Protein AF-R5J5G2-F1 (afdb_monomer)

Sequence (337 aa):
MSNLDKTITFDTVRFVTYSEYISDVNDEFFDNDIDLASGEARKVEFHSRKHTDIIPFQLYIRVNYKSKRMTIEFSSKILFKDYPLLISTQTFRQCLLNIENLNICKLNIDKIIENCYFNKLHITKDVDLKLTSEILDRLNQYNGEYRRYKWHRYTDGILFTKDVKAVDCRESITIYNKEAEISLYRNKTFLKQTGAEQSILNYFQGKTRFEIKLENKRKIMKELEISNTDFHSVMNTNKNILLSLFNKIFDADTSHKSNTIQINNIVDYGLWCIIRYHKFDLRSIEQEIKDISLYSNKTKGALGKQMKKIKAMMQIFLNQEHNADFILSQIRDKIKN

pLDDT: mean 88.51, std 12.44, range [30.16, 98.81]

Mean predicted aligned error: 7.05 Å

Secondary structure (DSSP, 8-state):
--GGGG---EEEEEEEEEGGGEE---TTTSEEEE-TTT--EEEEEEEGGG-TTT--S-EEEEEETTTTEEEEEEEGGGGGGGGGG-B-TTTHHHHHHHHHTTTS-EE-HHHHHHH-EEEEEEEEEEEE----HHHHHHHHHT-TTTTTEEEEEETTEEEEEE--SSGGG--EEEEEEHHHHHTSGGGHHHHHHTT-HHHHHHHHTTEEEEEEEE-SHHHHHHHHT-S--BHHHHHT----HHHHHHHHHH-----S--------SHHHHHHHHHHHHTTT-HHHHHHHHHHTT-S-GGGHHHHHHHHHHHHHHHHHHHHHTSSHHHHHHHHHHHHH-

Radius of gyration: 24.32 Å; Cα contacts (8 Å, |Δi|>4): 543; chains: 1; bounding box: 58×48×66 Å

Nearest PDB structures (foldseek):
  2ehb-assembly1_D  TM=6.147E-01  e=5.905E+00  Arabidopsis thaliana
  2phk-assembly1_A-2  TM=2.913E-01  e=1.013E+00  Oryctolagus cuniculus
  8chu-assembly1_A  TM=2.016E-01  e=4.402E+00  Homo sapiens

Structure (mmCIF, N/CA/C/O backbone):
data_AF-R5J5G2-F1
#
_entry.id   AF-R5J5G2-F1
#
loop_
_atom_site.group_PDB
_atom_site.id
_atom_site.type_symbol
_atom_site.label_atom_id
_atom_site.label_alt_id
_atom_site.label_comp_id
_atom_site.label_asym_id
_atom_site.label_entity_id
_atom_site.label_seq_id
_atom_site.pdbx_PDB_ins_code
_atom_site.Cartn_x
_atom_site.Cartn_y
_atom_site.Cartn_z
_atom_site.occupancy
_atom_site.B_iso_or_equiv
_atom_site.auth_seq_id
_atom_site.auth_comp_id
_atom_site.auth_asym_id
_atom_site.auth_atom_id
_atom_site.pdbx_PDB_model_num
ATOM 1 N N . MET A 1 1 ? 5.814 -27.304 3.636 1.00 33.59 1 MET A N 1
ATOM 2 C CA . MET A 1 1 ? 5.649 -25.921 3.139 1.00 33.59 1 MET A CA 1
ATOM 3 C C . MET A 1 1 ? 4.229 -25.510 3.475 1.00 33.59 1 MET A C 1
ATOM 5 O O . MET A 1 1 ? 3.299 -26.086 2.928 1.00 33.59 1 MET A O 1
ATOM 9 N N . SER A 1 2 ? 4.059 -24.692 4.512 1.00 30.1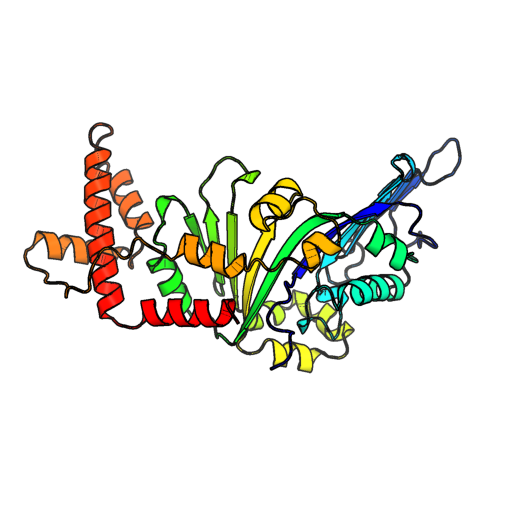6 2 SER A N 1
ATOM 10 C CA . SER A 1 2 ? 2.748 -24.324 5.055 1.00 30.16 2 SER A CA 1
ATOM 11 C C . SER A 1 2 ? 2.030 -23.344 4.122 1.00 30.16 2 SER A C 1
ATOM 13 O O . SER A 1 2 ? 2.666 -22.544 3.447 1.00 30.16 2 SER A O 1
ATOM 15 N N . ASN A 1 3 ? 0.698 -23.398 4.107 1.00 32.53 3 ASN A N 1
ATOM 16 C CA . ASN A 1 3 ? -0.235 -22.573 3.320 1.00 32.53 3 ASN A CA 1
ATOM 17 C C . ASN A 1 3 ? -0.130 -21.034 3.520 1.00 32.53 3 ASN A C 1
ATOM 19 O O . ASN A 1 3 ? -1.052 -20.319 3.135 1.00 32.53 3 ASN A O 1
ATOM 23 N N . LEU A 1 4 ? 0.942 -20.497 4.121 1.00 41.03 4 LEU A N 1
ATOM 24 C CA . LEU A 1 4 ? 1.096 -19.059 4.379 1.00 41.03 4 LEU A CA 1
ATOM 25 C C . LEU A 1 4 ? 1.403 -18.232 3.113 1.00 41.03 4 LEU A C 1
ATOM 27 O O . LEU A 1 4 ? 0.957 -17.088 3.040 1.00 41.03 4 LEU A O 1
ATOM 31 N N . ASP A 1 5 ? 2.067 -18.810 2.104 1.00 50.72 5 ASP A N 1
ATOM 32 C CA . ASP A 1 5 ? 2.596 -18.098 0.914 1.00 50.72 5 ASP A CA 1
ATOM 33 C C . ASP A 1 5 ? 1.537 -17.521 -0.050 1.00 50.72 5 ASP A C 1
ATOM 35 O O . ASP A 1 5 ? 1.870 -16.898 -1.055 1.00 50.72 5 ASP A O 1
ATOM 39 N N . LYS A 1 6 ? 0.239 -17.702 0.221 1.00 64.25 6 LYS A N 1
ATOM 40 C CA . LYS A 1 6 ? -0.844 -17.181 -0.638 1.00 64.25 6 LYS A CA 1
ATOM 41 C C . LYS A 1 6 ? -1.669 -16.062 -0.016 1.00 64.25 6 LYS A C 1
ATOM 43 O O . LYS A 1 6 ? -2.607 -15.587 -0.651 1.00 64.25 6 LYS A O 1
ATOM 48 N N . THR A 1 7 ? -1.353 -15.637 1.204 1.00 83.19 7 THR A N 1
ATOM 49 C CA . THR A 1 7 ? -2.176 -14.637 1.889 1.00 83.19 7 THR A CA 1
ATOM 50 C C . THR A 1 7 ? -1.857 -13.238 1.370 1.00 83.19 7 THR A C 1
ATOM 52 O O . THR A 1 7 ? -0.710 -12.798 1.425 1.00 83.19 7 THR A O 1
ATOM 55 N N . ILE A 1 8 ? -2.871 -12.521 0.883 1.00 92.81 8 ILE A N 1
ATOM 56 C CA . ILE A 1 8 ? -2.730 -11.100 0.564 1.00 92.81 8 ILE A CA 1
ATOM 57 C C . ILE A 1 8 ? -2.487 -10.303 1.850 1.00 92.81 8 ILE A C 1
ATOM 59 O O . ILE A 1 8 ? -3.144 -10.520 2.870 1.00 92.81 8 ILE A O 1
ATOM 63 N N . THR A 1 9 ? -1.546 -9.368 1.800 1.00 96.31 9 THR A N 1
ATOM 64 C CA . THR A 1 9 ? -1.202 -8.530 2.945 1.00 96.31 9 THR A CA 1
ATOM 65 C C . THR A 1 9 ? -1.284 -7.048 2.604 1.00 96.31 9 THR A C 1
ATOM 67 O O . THR A 1 9 ? -1.141 -6.622 1.451 1.00 96.31 9 THR A O 1
ATOM 70 N N . PHE A 1 10 ? -1.558 -6.243 3.629 1.00 98.12 10 PHE A N 1
ATOM 71 C CA . PHE A 1 10 ? -1.792 -4.813 3.498 1.00 98.12 10 PHE A CA 1
ATOM 72 C C . PHE A 1 10 ? -0.959 -4.024 4.510 1.00 98.12 10 PHE A C 1
ATOM 74 O O . PHE A 1 10 ? -0.864 -4.390 5.683 1.00 98.12 10 PHE A O 1
ATOM 81 N N . ASP A 1 11 ? -0.387 -2.902 4.076 1.00 98.19 11 ASP A N 1
ATOM 82 C CA . ASP A 1 11 ? 0.211 -1.930 4.995 1.00 98.19 11 ASP A CA 1
ATOM 83 C C . ASP A 1 11 ? -0.836 -0.979 5.568 1.00 98.19 11 ASP A C 1
ATOM 85 O O . ASP A 1 11 ? -0.702 -0.547 6.700 1.00 98.19 11 ASP A O 1
ATOM 89 N N . THR A 1 12 ? -1.892 -0.652 4.825 1.00 98.62 12 THR A N 1
ATOM 90 C CA . THR A 1 12 ? -2.943 0.267 5.285 1.00 98.62 12 THR A CA 1
ATOM 91 C C . THR A 1 12 ? -4.298 -0.157 4.747 1.00 98.62 12 THR A C 1
ATOM 93 O O . THR A 1 12 ? -4.432 -0.517 3.574 1.00 98.62 12 THR A O 1
ATOM 96 N N . VAL A 1 13 ? -5.324 -0.063 5.591 1.00 98.69 13 VAL A N 1
ATOM 97 C CA . VAL A 1 13 ? -6.714 -0.335 5.218 1.00 98.69 13 VAL A CA 1
ATOM 98 C C . VAL A 1 13 ? -7.631 0.780 5.704 1.00 98.69 13 VAL A C 1
ATOM 100 O O . VAL A 1 13 ? -7.412 1.353 6.768 1.00 98.69 13 VAL A O 1
ATOM 103 N N . ARG A 1 14 ? -8.684 1.062 4.932 1.00 98.81 14 ARG A N 1
ATOM 104 C CA . ARG A 1 14 ? -9.860 1.813 5.392 1.00 98.81 14 ARG A CA 1
ATOM 105 C C . ARG A 1 14 ? -11.099 0.998 5.091 1.00 98.81 14 ARG A C 1
ATOM 107 O O . ARG A 1 14 ? -11.294 0.553 3.952 1.00 98.81 14 ARG A O 1
ATOM 114 N N . PHE A 1 15 ? -11.951 0.867 6.090 1.00 98.75 15 PHE A N 1
ATOM 115 C CA . PHE A 1 15 ? -13.241 0.219 5.954 1.00 98.75 15 PHE A CA 1
ATOM 116 C C . PHE A 1 15 ? -14.332 1.025 6.648 1.00 98.75 15 PHE A C 1
ATOM 118 O O . PHE A 1 15 ? -14.077 1.944 7.429 1.00 98.75 15 PHE A O 1
ATOM 125 N N . VAL A 1 16 ? -15.568 0.694 6.303 1.00 98.69 16 VAL A N 1
ATOM 126 C CA . VAL A 1 16 ? -16.771 1.257 6.903 1.00 98.69 16 VAL A CA 1
ATOM 127 C C . VAL A 1 16 ? -17.576 0.119 7.509 1.00 98.69 16 VAL A C 1
ATOM 129 O O . VAL A 1 16 ? -17.635 -0.963 6.931 1.00 98.69 16 VAL A O 1
ATOM 132 N N . THR A 1 17 ? -18.191 0.382 8.652 1.00 98.62 17 THR A N 1
ATOM 133 C CA . THR A 1 17 ? -19.089 -0.516 9.384 1.00 98.62 17 THR A CA 1
ATOM 134 C C . THR A 1 17 ? -20.164 0.320 10.099 1.00 98.62 17 THR A C 1
ATOM 136 O O . THR A 1 17 ? -20.298 1.518 9.813 1.00 98.62 17 THR A O 1
ATOM 139 N N . TYR A 1 18 ? -20.949 -0.276 10.992 1.00 98.50 18 TYR A N 1
ATOM 140 C CA . TYR A 1 18 ? -22.022 0.416 11.704 1.00 98.50 18 TYR A CA 1
ATOM 141 C C . TYR A 1 18 ? -21.519 1.164 12.942 1.00 98.50 18 TYR A C 1
ATOM 143 O O . TYR A 1 18 ? -20.593 0.730 13.623 1.00 98.50 18 TYR A O 1
ATOM 151 N N . SER A 1 19 ? -22.130 2.317 13.229 1.00 97.44 19 SER A N 1
ATOM 152 C CA . SER A 1 19 ? -21.768 3.152 14.388 1.00 97.44 19 SER A CA 1
ATOM 153 C C . SER A 1 19 ? -22.121 2.530 15.735 1.00 97.44 19 SER A C 1
ATOM 155 O O . SER A 1 19 ? -21.575 2.945 16.740 1.00 97.44 19 SER A O 1
ATOM 157 N N . GLU A 1 20 ? -23.038 1.565 15.773 1.00 97.31 20 GLU A N 1
ATOM 158 C CA . GLU A 1 20 ? -23.422 0.866 17.007 1.00 97.31 20 GLU A CA 1
ATOM 159 C C . GLU A 1 20 ? -22.355 -0.133 17.491 1.00 97.31 20 GLU A C 1
ATOM 161 O O . GLU A 1 20 ? -22.464 -0.673 18.585 1.00 97.31 20 GLU A O 1
ATOM 166 N N . TYR A 1 21 ? -21.313 -0.389 16.690 1.00 98.38 21 TYR A N 1
ATOM 167 C CA . TYR A 1 21 ? -20.221 -1.307 17.040 1.00 98.38 21 TYR A CA 1
ATOM 168 C C . TYR A 1 21 ? -19.051 -0.627 17.745 1.00 98.38 21 TYR A C 1
ATOM 170 O O . TYR A 1 21 ? -17.981 -1.223 17.850 1.00 98.38 21 TYR A O 1
ATOM 178 N N . ILE A 1 22 ? -19.238 0.608 18.201 1.00 97.50 22 ILE A N 1
ATOM 179 C CA . ILE A 1 22 ? -18.295 1.325 19.050 1.00 97.50 22 ILE A CA 1
ATOM 180 C C . ILE A 1 22 ? -19.012 1.792 20.317 1.00 97.50 22 ILE A C 1
ATOM 182 O O . ILE A 1 22 ? -20.162 2.228 20.261 1.00 97.50 22 ILE A O 1
ATOM 186 N N . SER A 1 23 ? -18.328 1.701 21.450 1.00 96.12 23 SER A N 1
ATOM 187 C CA . SER A 1 23 ? -18.781 2.217 22.743 1.00 96.12 23 SER A CA 1
ATOM 188 C C . SER A 1 23 ? -17.608 2.818 23.514 1.00 96.12 23 SER A C 1
ATOM 190 O O . SER A 1 23 ? -16.463 2.761 23.054 1.00 96.12 23 SER A O 1
ATOM 192 N N . ASP A 1 24 ? -17.902 3.415 24.672 1.00 94.50 24 ASP A N 1
ATOM 193 C CA . ASP A 1 24 ? -16.906 3.923 25.626 1.00 94.50 24 ASP A CA 1
ATOM 194 C C . ASP A 1 24 ? -15.852 4.826 24.970 1.00 94.50 24 ASP A C 1
ATOM 196 O O . ASP A 1 24 ? -14.648 4.692 25.196 1.00 94.50 24 ASP A O 1
ATOM 200 N N . VAL A 1 25 ? -16.315 5.712 24.084 1.00 93.19 25 VAL A N 1
ATOM 201 C CA . VAL A 1 25 ? -15.466 6.686 23.397 1.00 93.19 25 VAL A CA 1
ATOM 202 C C . VAL A 1 25 ? -14.901 7.651 24.432 1.00 93.19 25 VAL A C 1
ATOM 204 O O . VAL A 1 25 ? -15.650 8.252 25.196 1.00 93.19 25 VAL A O 1
ATOM 207 N N . ASN A 1 26 ? -13.579 7.797 24.451 1.00 91.38 26 ASN A N 1
ATOM 208 C CA . ASN A 1 26 ? -12.918 8.726 25.352 1.00 91.38 26 ASN A CA 1
ATOM 209 C C . ASN A 1 26 ? -12.930 10.149 24.763 1.00 91.38 26 ASN A C 1
ATOM 211 O O . ASN A 1 26 ? -12.198 10.449 23.813 1.00 91.38 26 ASN A O 1
ATOM 215 N N . ASP A 1 27 ? -13.741 11.020 25.361 1.00 87.38 27 ASP A N 1
ATOM 216 C CA . ASP A 1 27 ? -13.931 12.417 24.952 1.00 87.38 27 ASP A CA 1
ATOM 217 C C . ASP A 1 27 ? -12.663 13.282 25.062 1.00 87.38 27 ASP A C 1
ATOM 219 O O . ASP A 1 27 ? -12.590 14.333 24.430 1.00 87.38 27 ASP A O 1
ATOM 223 N N . GLU A 1 28 ? -11.635 12.853 25.804 1.00 89.19 28 GLU A N 1
ATOM 224 C CA . GLU A 1 28 ? -10.342 13.554 25.840 1.00 89.19 28 GLU A CA 1
ATOM 225 C C . GLU A 1 28 ? -9.589 13.446 24.505 1.00 89.19 28 GLU A C 1
ATOM 227 O O . GLU A 1 28 ? -8.801 14.325 24.147 1.00 89.19 28 GLU A O 1
ATOM 232 N N . PHE A 1 29 ? -9.828 12.369 23.750 1.00 90.56 29 PHE A N 1
ATOM 233 C CA . PHE A 1 29 ? -9.119 12.088 22.501 1.00 90.56 29 PHE A CA 1
ATOM 234 C C . PHE A 1 29 ? -9.943 12.376 21.246 1.00 90.56 29 PHE A C 1
ATOM 236 O O . PHE A 1 29 ? -9.357 12.635 20.186 1.00 90.56 29 PHE A O 1
ATOM 243 N N . PHE A 1 30 ? -11.271 12.294 21.340 1.00 93.00 30 PHE A N 1
ATOM 244 C CA . PHE A 1 30 ? -12.185 12.464 20.215 1.00 93.00 30 PHE A CA 1
ATOM 245 C C . PHE A 1 30 ? -12.702 13.902 20.113 1.00 93.00 30 PHE A C 1
ATOM 247 O O . PHE A 1 30 ? -13.122 14.509 21.090 1.00 93.00 30 PHE A O 1
ATOM 254 N N . ASP A 1 31 ? -12.735 14.434 18.892 1.00 90.88 31 ASP A N 1
ATOM 255 C CA . ASP A 1 31 ? -13.478 15.655 18.604 1.00 90.88 31 ASP A CA 1
ATOM 256 C C . ASP A 1 31 ? -14.969 15.321 18.468 1.00 90.88 31 ASP A C 1
ATOM 258 O O . ASP A 1 31 ? -15.351 14.471 17.653 1.00 90.88 31 ASP A O 1
ATOM 262 N N . ASN A 1 32 ? -15.811 16.046 19.201 1.00 87.31 32 ASN A N 1
ATOM 263 C CA . ASN A 1 32 ? -17.251 15.815 19.254 1.00 87.31 32 ASN A CA 1
ATOM 264 C C . ASN A 1 32 ? -18.030 16.949 18.568 1.00 87.31 32 ASN A C 1
ATOM 266 O O . ASN A 1 32 ? -17.784 18.130 18.804 1.00 87.31 32 ASN A O 1
ATOM 270 N N . ASP A 1 33 ? -19.006 16.587 17.736 1.00 85.94 33 ASP A N 1
ATOM 271 C CA . ASP A 1 33 ? -20.038 17.489 17.211 1.00 85.94 33 ASP A CA 1
ATOM 272 C C . ASP A 1 33 ? -21.358 17.146 17.905 1.00 85.94 33 ASP A C 1
ATOM 274 O O . ASP A 1 33 ? -21.907 16.063 17.685 1.00 85.94 33 ASP A O 1
ATOM 278 N N . ILE A 1 34 ? -21.833 18.037 18.776 1.00 83.38 34 ILE A N 1
ATOM 279 C CA . ILE A 1 34 ? -22.983 17.812 19.660 1.00 83.38 34 ILE A CA 1
ATOM 280 C C . ILE A 1 34 ? -24.234 18.477 19.078 1.00 83.38 34 ILE A C 1
ATOM 282 O O . ILE A 1 34 ? -24.207 19.604 18.581 1.00 83.38 34 ILE A O 1
ATOM 286 N N . ASP A 1 35 ? -25.366 17.780 19.151 1.00 76.62 35 ASP A N 1
ATOM 287 C CA . ASP A 1 35 ? -26.668 18.370 18.885 1.00 76.62 35 ASP A CA 1
ATOM 288 C C . ASP A 1 35 ? -27.074 19.288 20.041 1.00 76.62 35 ASP A C 1
ATOM 290 O O . ASP A 1 35 ? -27.395 18.822 21.128 1.00 76.62 35 ASP A O 1
ATOM 294 N N . LEU A 1 36 ? -27.099 20.600 19.808 1.00 74.00 36 LEU A N 1
ATOM 295 C CA . LEU A 1 36 ? -27.476 21.574 20.838 1.00 74.00 36 LEU A CA 1
ATOM 296 C C . LEU A 1 36 ? -28.916 21.399 21.355 1.00 74.00 36 LEU A C 1
ATOM 298 O O . LEU A 1 36 ? -29.224 21.902 22.431 1.00 74.00 36 LEU A O 1
ATOM 302 N N . ALA A 1 37 ? -29.796 20.716 20.611 1.00 76.81 37 ALA A N 1
ATOM 303 C CA . ALA A 1 37 ? -31.179 20.494 21.026 1.00 76.81 37 ALA A CA 1
ATOM 304 C C . ALA A 1 37 ? -31.352 19.255 21.920 1.00 76.81 37 ALA A C 1
ATOM 306 O O . ALA A 1 37 ? -32.156 19.298 22.847 1.00 76.81 37 ALA A O 1
ATOM 307 N N . SER A 1 38 ? -30.629 18.159 21.652 1.00 75.75 38 SER A N 1
ATOM 308 C CA . SER A 1 38 ? -30.733 16.911 22.433 1.00 75.75 38 SER A CA 1
ATOM 309 C C . SER A 1 38 ? -29.581 16.688 23.415 1.00 75.75 38 SER A C 1
ATOM 311 O O . SER A 1 38 ? -29.692 15.837 24.289 1.00 75.75 38 SER A O 1
ATOM 313 N N . GLY A 1 39 ? -28.472 17.419 23.277 1.00 72.81 39 GLY A N 1
ATOM 314 C CA . GLY A 1 39 ? -27.236 17.189 24.029 1.00 72.81 39 GLY A CA 1
ATOM 315 C C . GLY A 1 39 ? -26.452 15.950 23.577 1.00 72.81 39 GLY A C 1
ATOM 316 O O . GLY A 1 39 ? -25.384 15.679 24.116 1.00 72.81 39 GLY A O 1
ATOM 317 N N . GLU A 1 40 ? -26.942 15.205 22.581 1.00 78.06 40 GLU A N 1
ATOM 318 C CA . GLU A 1 40 ? -26.306 13.977 22.097 1.00 78.06 40 GLU A CA 1
ATOM 319 C C . GLU A 1 40 ? -25.257 14.260 21.015 1.00 78.06 40 GLU A C 1
ATOM 321 O O . GLU A 1 40 ? -25.413 15.147 20.168 1.00 78.06 40 GLU A O 1
ATOM 326 N N . ALA A 1 41 ? -24.193 13.455 20.984 1.00 77.94 41 ALA A N 1
ATOM 327 C CA . ALA A 1 41 ? -23.199 13.526 19.921 1.00 77.94 41 ALA A CA 1
ATOM 328 C C . ALA A 1 41 ? -23.819 13.134 18.566 1.00 77.94 41 ALA A C 1
ATOM 330 O O . ALA A 1 41 ? -24.374 12.052 18.390 1.00 77.94 41 ALA A O 1
ATOM 331 N N . ARG A 1 42 ? -23.678 13.993 17.554 1.00 85.69 42 ARG A N 1
ATOM 332 C CA . ARG A 1 42 ? -24.042 13.713 16.153 1.00 85.69 42 ARG A CA 1
ATOM 333 C C . ARG A 1 42 ? -22.938 12.951 15.433 1.00 85.69 42 ARG A C 1
ATOM 335 O O . ARG A 1 42 ? -23.206 12.099 14.576 1.00 85.69 42 ARG A O 1
ATOM 342 N N . LYS A 1 43 ? -21.694 13.293 15.754 1.00 91.25 43 LYS A N 1
ATOM 343 C CA . LYS A 1 43 ? -20.482 12.745 15.153 1.00 91.25 43 LYS A CA 1
ATOM 344 C C . LYS A 1 43 ? -19.348 12.830 16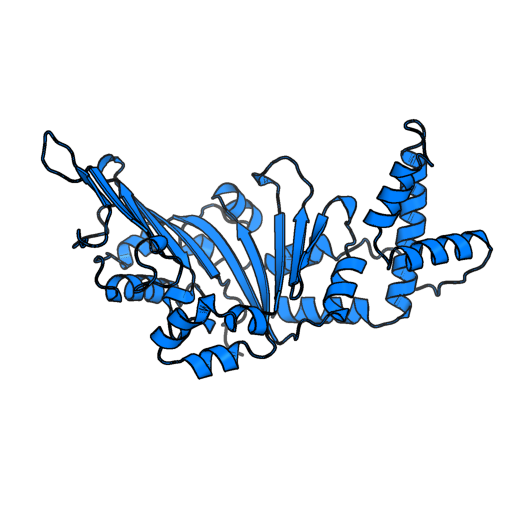.169 1.00 91.25 43 LYS A C 1
ATOM 346 O O . LYS A 1 43 ? -19.210 13.851 16.832 1.00 91.25 43 LYS A O 1
ATOM 351 N N . VAL A 1 44 ? -18.516 11.795 16.207 1.00 94.38 44 VAL A N 1
ATOM 352 C CA . VAL A 1 44 ? -17.232 11.819 16.918 1.00 94.38 44 VAL A CA 1
ATOM 353 C C . VAL A 1 44 ? -16.101 11.431 15.971 1.00 94.38 44 VAL A C 1
ATOM 355 O O . VAL A 1 44 ? -16.302 10.646 15.032 1.00 94.38 44 VAL A O 1
ATOM 358 N N . GLU A 1 45 ? -14.926 12.022 16.154 1.00 96.12 45 GLU A N 1
ATOM 359 C CA . GLU A 1 45 ? -13.774 11.822 15.276 1.00 96.12 45 GLU A CA 1
ATOM 360 C C . GLU A 1 45 ? -12.464 11.768 16.059 1.00 96.12 45 GLU A C 1
ATOM 362 O O . GLU A 1 45 ? -12.110 12.693 16.775 1.00 96.12 45 GLU A O 1
ATOM 367 N N . PHE A 1 46 ? -11.712 10.692 15.867 1.00 96.62 46 PHE A N 1
ATOM 368 C CA . PHE A 1 46 ? -10.351 10.545 16.348 1.00 96.62 46 PHE A CA 1
ATOM 369 C C . PHE A 1 46 ? -9.386 10.589 15.168 1.00 96.62 46 PHE A C 1
ATOM 371 O O . PHE A 1 46 ? -9.569 9.893 14.163 1.00 96.62 46 PHE A O 1
ATOM 378 N N . HIS A 1 47 ? -8.309 11.358 15.314 1.00 95.88 47 HIS A N 1
ATOM 379 C CA . HIS A 1 47 ? -7.218 11.375 14.353 1.00 95.88 47 HIS A CA 1
ATOM 380 C C . HIS A 1 47 ? -5.868 11.385 15.070 1.00 95.88 47 HIS A C 1
ATOM 382 O O . HIS A 1 47 ? -5.500 12.368 15.708 1.00 95.88 47 HIS A O 1
ATOM 388 N N . SER A 1 48 ? -5.062 10.340 14.856 1.00 94.44 48 SER A N 1
ATOM 389 C CA . SER A 1 48 ? -3.756 10.191 15.519 1.00 94.44 48 SER A CA 1
ATOM 390 C C . SER A 1 48 ? -2.766 11.334 15.268 1.00 94.44 48 SER A C 1
ATOM 392 O O . SER A 1 48 ? -1.852 11.533 16.054 1.00 94.44 48 SER A O 1
ATOM 394 N N . ARG A 1 49 ? -2.955 12.147 14.216 1.00 89.69 49 ARG A N 1
ATOM 395 C CA . ARG A 1 49 ? -2.126 13.337 13.950 1.00 89.69 49 ARG A CA 1
ATOM 396 C C . ARG A 1 49 ? -2.211 14.396 15.049 1.00 89.69 49 ARG A C 1
ATOM 398 O O . ARG A 1 49 ? -1.312 15.223 15.124 1.00 89.69 49 ARG A O 1
ATOM 405 N N . LYS A 1 50 ? -3.275 14.388 15.854 1.00 90.38 50 LYS A N 1
ATOM 406 C CA . LYS A 1 50 ? -3.424 15.263 17.024 1.00 90.38 50 LYS A CA 1
ATOM 407 C C . LYS A 1 50 ? -2.751 14.698 18.281 1.00 90.38 50 LYS A C 1
ATOM 409 O O . LYS A 1 50 ? -2.541 15.447 19.220 1.00 90.38 50 LYS A O 1
ATOM 414 N N . HIS A 1 51 ? -2.385 13.414 18.257 1.00 88.88 51 HIS A N 1
ATOM 415 C CA . HIS A 1 51 ? -1.952 12.618 19.412 1.00 88.88 51 HIS A CA 1
ATOM 416 C C . HIS A 1 51 ? -0.735 11.747 19.048 1.00 88.88 51 HIS A C 1
ATOM 418 O O . HIS A 1 51 ? -0.705 10.541 19.302 1.00 88.88 51 HIS A O 1
ATOM 424 N N . THR A 1 52 ? 0.244 12.322 18.336 1.00 86.19 52 THR A N 1
ATOM 425 C CA . THR A 1 52 ? 1.383 11.575 17.755 1.00 86.19 52 THR A CA 1
ATOM 426 C C . THR A 1 52 ? 2.393 11.074 18.785 1.00 86.19 52 THR A C 1
ATOM 428 O O . THR A 1 52 ? 3.216 10.215 18.479 1.00 86.19 52 THR A O 1
ATOM 431 N N . ASP A 1 53 ? 2.359 11.641 19.982 1.00 83.50 53 ASP A N 1
ATOM 432 C CA . ASP A 1 53 ? 3.095 11.218 21.170 1.00 83.50 53 ASP A CA 1
ATOM 433 C C . ASP A 1 53 ? 2.602 9.863 21.699 1.00 83.50 53 ASP A C 1
ATOM 435 O O . ASP A 1 53 ? 3.411 9.037 22.127 1.00 83.50 53 ASP A O 1
ATOM 439 N N . ILE A 1 54 ? 1.297 9.603 21.586 1.00 84.62 54 ILE A N 1
ATOM 440 C CA . ILE A 1 54 ? 0.666 8.354 22.022 1.00 84.62 54 ILE A CA 1
ATOM 441 C C . ILE A 1 54 ? 0.586 7.370 20.854 1.00 84.62 54 ILE A C 1
ATOM 443 O O . ILE A 1 54 ? 0.973 6.212 20.988 1.00 84.62 54 ILE A O 1
ATOM 447 N N . ILE A 1 55 ? 0.132 7.835 19.687 1.00 92.25 55 ILE A N 1
ATOM 448 C CA . ILE A 1 55 ? -0.108 7.011 18.498 1.00 92.25 55 ILE A CA 1
ATOM 449 C C . ILE A 1 55 ? 0.727 7.576 17.331 1.00 92.25 55 ILE A C 1
ATOM 451 O O . ILE A 1 55 ? 0.223 8.337 16.500 1.00 92.25 55 ILE A O 1
ATOM 455 N N . PRO A 1 56 ? 2.021 7.203 17.218 1.00 93.12 56 PRO A N 1
ATOM 456 C CA . PRO A 1 56 ? 2.975 7.741 16.235 1.00 93.12 56 PRO A CA 1
ATOM 457 C C . PRO A 1 56 ? 2.804 7.141 14.828 1.00 93.12 56 PRO A C 1
ATOM 459 O O . PRO A 1 56 ? 3.728 7.110 14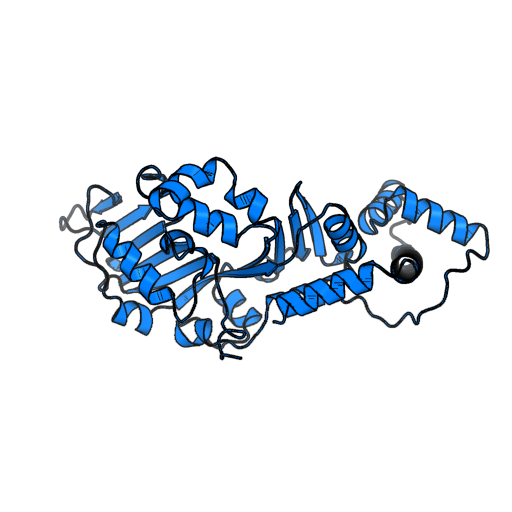.010 1.00 93.12 56 PRO A O 1
ATOM 462 N N . PHE A 1 57 ? 1.626 6.604 14.535 1.00 95.06 57 PHE A N 1
ATOM 463 C CA . PHE A 1 57 ? 1.289 5.970 13.272 1.00 95.06 57 PHE A CA 1
ATOM 464 C C . PHE A 1 57 ? -0.149 6.293 12.885 1.00 95.06 57 PHE A C 1
ATOM 466 O O . PHE A 1 57 ? -0.877 6.993 13.586 1.00 95.06 57 PHE A O 1
ATOM 473 N N . GLN A 1 58 ? -0.552 5.845 11.703 1.00 96.50 58 GLN A N 1
ATOM 474 C CA . GLN A 1 58 ? -1.850 6.194 11.167 1.00 96.50 58 GLN A CA 1
ATOM 475 C C . GLN A 1 58 ? -2.961 5.416 11.880 1.00 96.50 58 GLN A C 1
ATOM 477 O O . GLN A 1 58 ? -3.034 4.196 11.753 1.00 96.50 58 GLN A O 1
ATOM 482 N N . LEU A 1 59 ? -3.838 6.149 12.566 1.00 98.19 59 LEU A N 1
ATOM 483 C CA . LEU A 1 59 ? -5.129 5.681 13.054 1.00 98.19 59 LEU A CA 1
ATOM 484 C C . LEU A 1 59 ? -6.143 6.823 12.940 1.00 98.19 59 LEU A C 1
ATOM 486 O O . LEU A 1 59 ? -5.887 7.960 13.347 1.00 98.19 59 LEU A O 1
ATOM 490 N N . TYR A 1 60 ? -7.289 6.512 12.360 1.00 98.31 60 TYR A N 1
ATOM 491 C CA . TYR A 1 60 ? -8.402 7.421 12.176 1.00 98.31 60 TYR A CA 1
ATOM 492 C C . TYR A 1 60 ? -9.703 6.665 12.409 1.00 98.31 60 TYR A C 1
ATOM 494 O O . TYR A 1 60 ? -9.913 5.598 11.829 1.00 98.31 60 TYR A O 1
ATOM 502 N N . ILE A 1 61 ? -10.573 7.226 13.244 1.00 98.31 61 ILE A N 1
ATOM 503 C CA . ILE A 1 61 ? -11.893 6.675 13.544 1.00 98.31 61 ILE A CA 1
ATOM 504 C C . ILE A 1 61 ? -12.888 7.817 13.417 1.00 98.31 61 ILE A C 1
ATOM 506 O O . ILE A 1 61 ? -12.733 8.854 14.049 1.00 98.31 61 ILE A O 1
ATOM 510 N N . ARG A 1 62 ? -13.923 7.640 12.604 1.00 97.81 62 ARG A N 1
ATOM 511 C CA . ARG A 1 62 ? -15.020 8.601 12.498 1.00 97.81 62 ARG A CA 1
ATOM 512 C C . ARG A 1 62 ? -16.341 7.886 12.613 1.00 97.81 62 ARG A C 1
ATOM 514 O O . ARG A 1 62 ? -16.644 7.022 11.793 1.00 97.81 62 ARG A O 1
ATOM 521 N N . VAL A 1 63 ? -17.158 8.329 13.551 1.00 97.38 63 VAL A N 1
ATOM 522 C CA . VAL A 1 63 ? -18.491 7.795 13.809 1.00 97.38 63 VAL A CA 1
ATOM 523 C C . VAL A 1 63 ? -19.502 8.877 13.472 1.00 97.38 63 VAL A C 1
ATOM 525 O O . VAL A 1 63 ? -19.362 10.024 13.885 1.00 97.38 63 VAL A O 1
ATOM 528 N N . ASN A 1 64 ? -20.509 8.538 12.678 1.00 95.38 64 ASN A N 1
ATOM 529 C CA . ASN A 1 64 ? -21.635 9.406 12.374 1.00 95.38 64 ASN A CA 1
ATOM 530 C C . ASN A 1 64 ? -22.918 8.674 12.766 1.00 95.38 64 ASN A C 1
ATOM 532 O O . ASN A 1 64 ? -23.381 7.795 12.029 1.00 95.38 64 ASN A O 1
ATOM 536 N N . TYR A 1 65 ? -23.483 9.072 13.904 1.00 92.44 65 TYR A N 1
ATOM 537 C CA . TYR A 1 65 ? -24.649 8.427 14.499 1.00 92.44 65 TYR A CA 1
ATOM 538 C C . TYR A 1 65 ? -25.916 8.642 13.662 1.00 92.44 65 TYR A C 1
ATOM 540 O O . TYR A 1 65 ? -26.699 7.711 13.493 1.00 92.44 65 TYR A O 1
ATOM 548 N N . LYS A 1 66 ? -26.068 9.806 13.008 1.00 90.44 66 LYS A N 1
ATOM 549 C CA . LYS A 1 66 ? -27.212 10.083 12.112 1.00 90.44 66 LYS A CA 1
ATOM 550 C C . LYS A 1 66 ? -27.270 9.127 10.922 1.00 90.44 66 LYS A C 1
ATOM 552 O O . LYS A 1 66 ? -28.326 8.609 10.583 1.00 90.44 66 LYS A O 1
ATOM 557 N N . SER A 1 67 ? -26.128 8.889 10.279 1.00 93.44 67 SER A N 1
ATOM 558 C CA . SER A 1 67 ? -26.034 7.964 9.141 1.00 93.44 67 SER A CA 1
ATOM 559 C C . SER A 1 67 ? -25.838 6.502 9.550 1.00 93.44 67 SER A C 1
ATOM 561 O O . SER A 1 67 ? -25.759 5.646 8.674 1.00 93.44 67 SER A O 1
ATOM 563 N N . LYS A 1 68 ? -25.722 6.225 10.856 1.00 96.44 68 LYS A N 1
ATOM 564 C CA . LYS A 1 68 ? -25.376 4.922 11.436 1.00 96.44 68 LYS A CA 1
ATOM 565 C C . LYS A 1 68 ? -24.067 4.317 10.911 1.00 96.44 68 LYS A C 1
ATOM 567 O O . LYS A 1 68 ? -23.931 3.101 10.811 1.00 96.44 68 LYS A O 1
ATOM 572 N N . ARG A 1 69 ? -23.093 5.152 10.532 1.00 97.31 69 ARG A N 1
ATOM 573 C CA . ARG A 1 69 ? -21.845 4.710 9.882 1.00 97.31 69 ARG A CA 1
ATOM 574 C C . ARG A 1 69 ? -20.624 5.055 10.709 1.00 97.31 69 ARG A C 1
ATOM 576 O O . ARG A 1 69 ? -20.465 6.191 11.147 1.00 97.31 69 ARG A O 1
ATOM 583 N N . MET A 1 70 ? -19.709 4.102 10.795 1.00 98.31 70 MET A N 1
ATOM 584 C CA . MET A 1 70 ? -18.364 4.278 11.322 1.00 98.31 70 MET A CA 1
ATOM 585 C C . MET A 1 70 ? -17.338 3.991 10.226 1.00 98.31 70 MET A C 1
ATOM 587 O O . MET A 1 70 ? -17.473 3.027 9.481 1.00 98.31 70 MET A O 1
ATOM 591 N N . THR A 1 71 ? -16.321 4.838 10.102 1.00 98.62 71 THR A N 1
ATOM 592 C CA . THR A 1 71 ? -15.156 4.629 9.234 1.00 98.62 71 THR A CA 1
ATOM 593 C C . THR A 1 71 ? -13.925 4.468 10.105 1.00 98.62 71 THR A C 1
ATOM 595 O O . THR A 1 71 ? -13.677 5.321 10.952 1.00 98.62 71 THR A O 1
ATOM 598 N N . ILE A 1 72 ? -13.151 3.414 9.864 1.00 98.75 72 ILE A N 1
ATOM 599 C CA . ILE A 1 72 ? -11.870 3.173 10.529 1.00 98.75 72 ILE A CA 1
ATOM 600 C C . ILE A 1 72 ? -10.792 3.077 9.448 1.00 98.75 72 ILE A C 1
ATOM 602 O O . ILE A 1 72 ? -10.969 2.382 8.445 1.00 98.75 72 ILE A O 1
ATOM 606 N N . GLU A 1 73 ? -9.685 3.790 9.638 1.00 98.75 73 GLU A N 1
ATOM 607 C CA . GLU A 1 73 ? -8.488 3.710 8.801 1.00 98.75 73 GLU A CA 1
ATOM 608 C C . GLU A 1 73 ? -7.246 3.569 9.678 1.00 98.75 73 GLU A C 1
ATOM 610 O O . GLU A 1 73 ? -7.012 4.397 10.555 1.00 98.75 73 GLU A O 1
ATOM 615 N N . PHE A 1 74 ? -6.425 2.553 9.423 1.00 98.69 74 PHE A N 1
ATOM 616 C CA . PHE A 1 74 ? -5.162 2.360 10.134 1.00 98.69 74 PHE A CA 1
ATOM 617 C C . PHE A 1 74 ? -4.094 1.728 9.252 1.00 98.69 74 PHE A C 1
ATOM 619 O O . PHE A 1 74 ? -4.403 1.039 8.272 1.00 98.69 74 PHE A O 1
ATOM 626 N N . SER A 1 75 ? -2.834 1.952 9.627 1.00 98.38 75 SER A N 1
ATOM 627 C CA . SER A 1 75 ? -1.707 1.202 9.076 1.00 98.38 75 SER A CA 1
ATOM 628 C C . SER A 1 75 ? -1.359 -0.019 9.928 1.00 98.38 75 SER A C 1
ATOM 630 O O . SER A 1 75 ? -1.736 -0.116 11.094 1.00 98.38 75 SER A O 1
ATOM 632 N N . SER A 1 76 ? -0.592 -0.947 9.365 1.00 98.19 76 SER A N 1
ATOM 633 C CA . SER A 1 76 ? -0.153 -2.193 9.995 1.00 98.19 76 SER A CA 1
ATOM 634 C C . SER A 1 76 ? 0.747 -1.965 11.207 1.00 98.19 76 SER A C 1
ATOM 636 O O . SER A 1 76 ? 0.934 -2.880 12.000 1.00 98.19 76 SER A O 1
ATOM 638 N N . LYS A 1 77 ? 1.249 -0.742 11.426 1.00 97.94 77 LYS A N 1
ATOM 639 C CA . LYS A 1 77 ? 1.952 -0.363 12.663 1.00 97.94 77 LYS A CA 1
ATOM 640 C C . LYS A 1 77 ? 1.085 -0.514 13.917 1.00 97.94 77 LYS A C 1
ATOM 642 O O . LYS A 1 77 ? 1.643 -0.673 14.996 1.00 97.94 77 LYS A O 1
ATOM 647 N N . ILE A 1 78 ? -0.245 -0.563 13.780 1.00 98.00 78 ILE A N 1
ATOM 648 C CA . ILE A 1 78 ? -1.159 -0.927 14.875 1.00 98.00 78 ILE A CA 1
ATOM 649 C C . ILE A 1 78 ? -0.867 -2.324 15.454 1.00 98.00 78 ILE A C 1
ATOM 651 O O . ILE A 1 78 ? -1.287 -2.625 16.562 1.00 98.00 78 ILE A O 1
ATOM 655 N N . LEU A 1 79 ? -0.128 -3.184 14.742 1.00 98.19 79 LEU A N 1
ATOM 656 C CA . LEU A 1 79 ? 0.331 -4.491 15.226 1.00 98.19 79 LEU A CA 1
ATOM 657 C C . LEU A 1 79 ? 1.530 -4.410 16.189 1.00 98.19 79 LEU A C 1
ATOM 659 O O . LEU A 1 79 ? 1.919 -5.426 16.758 1.00 98.19 79 LEU A O 1
ATOM 663 N N . PHE A 1 80 ? 2.114 -3.225 16.398 1.00 97.31 80 PHE A N 1
ATOM 664 C CA . PHE A 1 80 ? 3.270 -3.011 17.275 1.00 97.31 80 PHE A CA 1
ATOM 665 C C . PHE A 1 80 ? 4.434 -3.966 16.960 1.00 97.31 80 PHE A C 1
ATOM 667 O O . PHE A 1 80 ? 5.001 -3.896 15.870 1.00 97.31 80 PHE A O 1
ATOM 674 N N . LYS A 1 81 ? 4.797 -4.855 17.896 1.00 97.06 81 LYS A N 1
ATOM 675 C CA . LYS A 1 81 ? 5.874 -5.844 17.727 1.00 97.06 81 LYS A CA 1
ATOM 676 C C . LYS A 1 81 ? 5.648 -6.775 16.531 1.00 97.06 81 LYS A C 1
ATOM 678 O O . LYS A 1 81 ? 6.611 -7.202 15.905 1.00 97.06 81 LYS A O 1
ATOM 683 N N . ASP A 1 82 ? 4.385 -7.014 16.179 1.00 97.81 82 ASP A N 1
ATOM 684 C CA . ASP A 1 82 ? 3.973 -7.893 15.086 1.00 97.81 82 ASP A CA 1
ATOM 685 C C . ASP A 1 82 ? 3.827 -7.134 13.751 1.00 97.81 82 ASP A C 1
ATOM 687 O O . ASP A 1 82 ? 3.326 -7.679 12.770 1.00 97.81 82 ASP A O 1
ATOM 691 N N . TYR A 1 83 ? 4.292 -5.877 13.675 1.00 98.06 83 TYR A N 1
ATOM 692 C CA . TYR A 1 83 ? 4.299 -5.059 12.453 1.00 98.06 83 TYR A CA 1
ATOM 693 C C . TYR A 1 83 ? 4.829 -5.780 11.196 1.00 98.06 83 TYR A C 1
ATOM 695 O O . TYR A 1 83 ? 4.203 -5.633 10.140 1.00 98.06 83 TYR A O 1
ATOM 703 N N . PRO A 1 84 ? 5.913 -6.585 11.266 1.00 97.25 84 PRO A N 1
ATOM 704 C CA . PRO A 1 84 ? 6.375 -7.401 10.142 1.00 97.25 84 PRO A CA 1
ATOM 705 C C . PRO A 1 84 ? 5.318 -8.301 9.493 1.00 97.25 84 PRO A C 1
ATOM 707 O O . PRO A 1 84 ? 5.423 -8.583 8.302 1.00 97.25 84 PRO A O 1
ATOM 710 N N . LEU A 1 85 ? 4.300 -8.738 10.246 1.00 96.88 85 LEU A N 1
ATOM 711 C CA . LEU A 1 85 ? 3.265 -9.648 9.747 1.00 96.88 85 LEU A CA 1
ATOM 712 C C . LEU A 1 85 ? 2.288 -8.975 8.774 1.00 96.88 85 LEU A C 1
ATOM 714 O O . LEU A 1 85 ? 1.602 -9.678 8.034 1.00 96.88 85 LEU A O 1
ATOM 718 N N . LEU A 1 86 ? 2.245 -7.633 8.754 1.00 98.06 86 LEU A N 1
ATOM 719 C CA . LEU A 1 86 ? 1.285 -6.829 7.991 1.00 98.06 86 LEU A CA 1
ATOM 720 C C . LEU A 1 86 ? -0.181 -7.156 8.336 1.00 98.06 86 LEU A C 1
ATOM 722 O O . LEU A 1 86 ? -0.487 -8.032 9.143 1.00 98.06 86 LEU A O 1
ATOM 726 N N . ILE A 1 87 ? -1.122 -6.405 7.760 1.00 98.56 87 ILE A N 1
ATOM 727 C CA . ILE A 1 87 ? -2.554 -6.691 7.909 1.00 98.56 87 ILE A CA 1
ATOM 728 C C . ILE A 1 87 ? -2.914 -7.825 6.949 1.00 98.56 87 ILE A C 1
ATOM 730 O O . ILE A 1 87 ? -2.624 -7.734 5.760 1.00 98.56 87 ILE A O 1
ATOM 734 N N . SER A 1 88 ? -3.572 -8.863 7.448 1.00 97.06 88 SER A N 1
ATOM 735 C CA . SER A 1 88 ? -4.022 -10.029 6.688 1.00 97.06 88 SER A CA 1
ATOM 736 C C . SER A 1 88 ? -5.293 -10.612 7.304 1.00 97.06 88 SER A C 1
ATOM 738 O O . SER A 1 88 ? -5.758 -10.149 8.350 1.00 97.06 88 SER A O 1
ATOM 740 N N . THR A 1 89 ? -5.823 -11.685 6.713 1.00 96.38 89 THR A N 1
ATOM 741 C CA . THR A 1 89 ? -6.917 -12.476 7.297 1.00 96.38 89 THR A CA 1
ATOM 742 C C . THR A 1 89 ? -6.626 -12.900 8.740 1.00 96.38 89 THR A C 1
ATOM 744 O O . THR A 1 89 ? -7.536 -12.930 9.564 1.00 96.38 89 THR A O 1
ATOM 747 N N . GLN A 1 90 ? -5.365 -13.213 9.062 1.00 96.19 90 GLN A N 1
ATOM 748 C CA . GLN A 1 90 ? -4.958 -13.703 10.383 1.00 96.19 90 GLN A CA 1
ATOM 749 C C . GLN A 1 90 ? -4.727 -12.571 11.388 1.00 96.19 90 GLN A C 1
ATOM 751 O O . GLN A 1 90 ? -4.993 -12.748 12.574 1.00 96.19 90 GLN A O 1
ATOM 756 N N . THR A 1 91 ? -4.250 -11.408 10.942 1.00 98.25 91 THR A N 1
ATOM 757 C CA . THR A 1 91 ? -3.860 -10.311 11.845 1.00 98.25 91 THR A CA 1
ATOM 758 C C . THR A 1 91 ? -4.919 -9.218 11.978 1.00 98.25 91 THR A C 1
ATOM 760 O O . THR A 1 91 ? -4.858 -8.431 12.918 1.00 98.25 91 THR A O 1
ATOM 763 N N . PHE A 1 92 ? -5.938 -9.167 11.110 1.00 98.62 92 PHE A N 1
ATOM 764 C CA . PHE A 1 92 ? -6.947 -8.100 11.137 1.00 98.62 92 PHE A CA 1
ATOM 765 C C . PHE A 1 92 ? -7.702 -8.004 12.472 1.00 98.62 92 PHE A C 1
ATOM 767 O O . PHE A 1 92 ? -7.903 -6.902 12.981 1.00 98.62 92 PHE A O 1
ATOM 774 N N . ARG A 1 93 ? -8.067 -9.140 13.085 1.00 98.69 93 ARG A N 1
ATOM 775 C CA . ARG A 1 93 ? -8.666 -9.153 14.432 1.00 98.69 93 ARG A CA 1
ATOM 776 C C . ARG A 1 93 ? -7.717 -8.549 15.469 1.00 98.69 93 ARG A C 1
ATOM 778 O O . ARG A 1 93 ? -8.152 -7.742 16.285 1.00 98.69 93 ARG A O 1
ATOM 785 N N . GLN A 1 94 ? -6.432 -8.906 15.414 1.00 98.62 94 GLN A N 1
ATOM 786 C CA . GLN A 1 94 ? -5.415 -8.360 16.314 1.00 98.62 94 GLN A CA 1
ATOM 787 C C . GLN A 1 94 ? -5.275 -6.844 16.148 1.00 98.62 94 GLN A C 1
ATOM 789 O O . GLN A 1 94 ? -5.127 -6.144 17.144 1.00 98.62 94 GLN A O 1
ATOM 794 N N . CYS A 1 95 ? -5.386 -6.315 14.925 1.00 98.75 95 CYS A N 1
ATOM 795 C CA . CYS A 1 95 ? -5.405 -4.869 14.699 1.00 98.75 95 CYS A CA 1
ATOM 796 C C . CYS A 1 95 ? -6.541 -4.186 15.474 1.00 98.75 95 CYS A C 1
ATOM 798 O O . CYS A 1 95 ? -6.306 -3.163 16.107 1.00 98.75 95 CYS A O 1
ATOM 800 N N . LEU A 1 96 ? -7.754 -4.751 15.449 1.00 98.75 96 LEU A N 1
ATOM 801 C CA . LEU A 1 96 ? -8.908 -4.189 16.161 1.00 98.75 96 LEU A CA 1
ATOM 802 C C . LEU A 1 96 ? -8.758 -4.302 17.685 1.00 98.75 96 LEU A C 1
ATOM 804 O O . LEU A 1 96 ? -9.020 -3.330 18.385 1.00 98.75 96 LEU A O 1
ATOM 808 N N . LEU A 1 97 ? -8.249 -5.432 18.188 1.00 98.62 97 LEU A N 1
ATOM 809 C CA . LEU A 1 97 ? -7.908 -5.596 19.610 1.00 98.62 97 LEU A CA 1
ATOM 810 C C . LEU A 1 97 ? -6.852 -4.578 20.058 1.00 98.62 97 LEU A C 1
ATOM 812 O O . LEU A 1 97 ? -6.955 -3.986 21.127 1.00 98.62 97 LEU A O 1
ATOM 816 N N . ASN A 1 98 ? -5.843 -4.327 19.222 1.00 98.25 98 ASN A N 1
ATOM 817 C CA . ASN A 1 98 ? -4.815 -3.339 19.520 1.00 98.25 98 ASN A CA 1
ATOM 818 C C . ASN A 1 98 ? -5.367 -1.911 19.540 1.00 98.25 98 ASN A C 1
ATOM 820 O O . ASN A 1 98 ? -4.861 -1.109 20.315 1.00 98.25 98 ASN A O 1
ATOM 824 N N . ILE A 1 99 ? -6.404 -1.596 18.754 1.00 97.88 99 ILE A N 1
ATOM 825 C CA . ILE A 1 99 ? -7.112 -0.310 18.858 1.00 97.88 99 ILE A CA 1
ATOM 826 C C . ILE A 1 99 ? -7.807 -0.184 20.217 1.00 97.88 99 ILE A C 1
ATOM 828 O O . ILE A 1 99 ? -7.686 0.862 20.847 1.00 97.88 99 ILE A O 1
ATOM 832 N N . GLU A 1 100 ? -8.482 -1.231 20.704 1.00 96.75 100 GLU A N 1
ATOM 833 C CA . GLU A 1 100 ? -9.083 -1.204 22.047 1.00 96.75 100 GLU A CA 1
ATOM 834 C C . GLU A 1 100 ? -8.028 -1.039 23.149 1.00 96.75 100 GLU A C 1
ATOM 836 O O . GLU A 1 100 ? -8.249 -0.309 24.114 1.00 96.75 100 GLU A O 1
ATOM 841 N N . ASN A 1 101 ? -6.858 -1.665 22.987 1.00 96.06 101 ASN A N 1
ATOM 842 C CA . ASN A 1 101 ? -5.743 -1.572 23.936 1.00 96.06 101 ASN A CA 1
ATOM 843 C C . ASN A 1 101 ? -5.098 -0.178 23.997 1.00 96.06 101 ASN A C 1
ATOM 845 O O . ASN A 1 101 ? -4.336 0.096 24.923 1.00 96.06 101 ASN A O 1
ATOM 849 N N . LEU A 1 102 ? -5.411 0.717 23.053 1.00 94.94 102 LEU A N 1
ATOM 850 C CA . LEU A 1 102 ? -5.061 2.137 23.160 1.00 94.94 102 LEU A CA 1
ATOM 851 C C . LEU A 1 102 ? -5.931 2.873 24.193 1.00 94.94 102 LEU A C 1
ATOM 853 O O . LEU A 1 102 ? -5.634 4.020 24.509 1.00 94.94 102 LEU A O 1
ATOM 857 N N . ASN A 1 103 ? -6.990 2.237 24.713 1.00 94.31 103 ASN A N 1
ATOM 858 C CA . ASN A 1 103 ? -7.934 2.793 25.688 1.00 94.31 103 ASN A CA 1
ATOM 859 C C . ASN A 1 103 ? -8.633 4.083 25.220 1.00 94.31 103 ASN A C 1
ATOM 861 O O . ASN A 1 103 ? -8.971 4.948 26.026 1.00 94.31 103 ASN A O 1
ATOM 865 N N . ILE A 1 104 ? -8.862 4.207 23.908 1.00 94.94 104 ILE A N 1
ATOM 866 C CA . ILE A 1 104 ? -9.577 5.347 23.311 1.00 94.94 104 ILE A CA 1
ATOM 867 C C . ILE A 1 104 ? -11.054 5.036 23.015 1.00 94.94 104 ILE A C 1
ATOM 869 O O . ILE A 1 104 ? -11.851 5.960 22.879 1.00 94.94 104 ILE A O 1
ATOM 873 N N . CYS A 1 105 ? -11.409 3.752 22.869 1.00 96.62 105 CYS A N 1
ATOM 874 C CA . CYS A 1 105 ? -12.775 3.258 22.654 1.00 96.62 105 CYS A CA 1
ATOM 875 C C . CYS A 1 105 ? -12.851 1.727 22.818 1.00 96.62 105 CYS A C 1
ATOM 877 O O . CYS A 1 105 ? -11.816 1.053 22.857 1.00 96.62 105 CYS A O 1
ATOM 879 N N . LYS A 1 106 ? -14.071 1.182 22.853 1.00 98.12 106 LYS A N 1
ATOM 880 C CA . LYS A 1 106 ? -14.375 -0.254 22.731 1.00 98.12 106 LYS A CA 1
ATOM 881 C C . LYS A 1 106 ? -15.042 -0.566 21.397 1.00 98.12 106 LYS A C 1
ATOM 883 O O . LYS A 1 106 ? -15.776 0.261 20.862 1.00 98.12 106 LYS A O 1
ATOM 888 N N . LEU A 1 107 ? -14.784 -1.752 20.853 1.00 98.50 107 LEU A N 1
ATOM 889 C CA . LEU A 1 107 ? -15.228 -2.191 19.535 1.00 98.50 107 LEU A CA 1
ATOM 890 C C . LEU A 1 107 ? -15.922 -3.555 19.615 1.00 98.50 107 LEU A C 1
ATOM 892 O O . LEU A 1 107 ? -15.375 -4.524 20.134 1.00 98.50 107 LEU A O 1
ATOM 896 N N . ASN A 1 108 ? -17.088 -3.692 18.981 1.00 98.50 108 ASN A N 1
ATOM 897 C CA . ASN A 1 108 ? -17.679 -5.007 18.736 1.00 98.50 108 ASN A CA 1
ATOM 898 C C . ASN A 1 108 ? -16.986 -5.674 17.537 1.00 98.50 108 ASN A C 1
ATOM 900 O O . ASN A 1 108 ? -17.453 -5.611 16.399 1.00 98.50 108 ASN A O 1
ATOM 904 N N . ILE A 1 109 ? -15.830 -6.283 17.796 1.00 98.62 109 ILE A N 1
ATOM 905 C CA . ILE A 1 109 ? -14.910 -6.796 16.772 1.00 98.62 109 ILE A CA 1
ATOM 906 C C . ILE A 1 109 ? -15.570 -7.826 15.848 1.00 98.62 109 ILE A C 1
ATOM 908 O O . ILE A 1 109 ? -15.392 -7.751 14.631 1.00 98.62 109 ILE A O 1
ATOM 912 N N . ASP A 1 110 ? -16.351 -8.757 16.397 1.00 98.56 110 ASP A N 1
ATOM 913 C CA . ASP A 1 110 ? -17.017 -9.802 15.610 1.00 98.56 110 ASP A CA 1
ATOM 914 C C . ASP A 1 110 ? -18.010 -9.194 14.623 1.00 98.56 110 ASP A C 1
ATOM 916 O O . ASP A 1 110 ? -17.977 -9.499 13.429 1.00 98.56 110 ASP A O 1
ATOM 920 N N . LYS A 1 111 ? -18.836 -8.257 15.103 1.00 98.62 111 LYS A N 1
ATOM 921 C CA . LYS A 1 111 ? -19.810 -7.561 14.263 1.00 98.62 111 LYS A CA 1
ATOM 922 C C . LYS A 1 111 ? -19.151 -6.650 13.236 1.00 98.62 111 LYS A C 1
ATOM 924 O O . LYS A 1 111 ? -19.651 -6.551 12.115 1.00 98.62 111 LYS A O 1
ATOM 929 N N . ILE A 1 112 ? -18.020 -6.027 13.566 1.00 98.69 112 ILE A N 1
ATOM 930 C CA . ILE A 1 112 ? -17.237 -5.252 12.598 1.00 98.69 112 ILE A CA 1
ATOM 931 C C . ILE A 1 112 ? -16.742 -6.157 11.473 1.00 98.69 112 ILE A C 1
ATOM 933 O O . ILE A 1 112 ? -16.934 -5.814 10.311 1.00 98.69 112 ILE A O 1
ATOM 937 N N . ILE A 1 113 ? -16.129 -7.299 11.792 1.00 98.50 113 ILE A N 1
ATOM 938 C CA . ILE A 1 113 ? -15.610 -8.230 10.781 1.00 98.50 113 ILE A CA 1
ATOM 939 C C . ILE A 1 113 ? -16.747 -8.739 9.886 1.00 98.50 113 ILE A C 1
ATOM 941 O O . ILE A 1 113 ? -16.602 -8.722 8.666 1.00 98.50 113 ILE A O 1
ATOM 945 N N . GLU A 1 114 ? -17.884 -9.110 10.480 1.00 98.25 114 GLU A N 1
ATOM 946 C CA . GLU A 1 114 ? -19.069 -9.614 9.772 1.00 98.25 114 GLU A CA 1
ATOM 947 C C . GLU A 1 114 ? -19.671 -8.574 8.808 1.00 98.25 114 GLU A C 1
ATOM 949 O O . GLU A 1 114 ? -20.107 -8.922 7.714 1.00 98.25 114 GLU A O 1
ATOM 954 N N . ASN A 1 115 ? -19.673 -7.291 9.186 1.00 98.19 115 ASN A N 1
ATOM 955 C CA . ASN A 1 115 ? -20.458 -6.257 8.499 1.00 98.19 115 ASN A CA 1
ATOM 956 C C . ASN A 1 115 ? -19.625 -5.133 7.863 1.00 98.19 115 ASN A C 1
ATOM 958 O O . ASN A 1 115 ? -20.185 -4.129 7.408 1.00 98.19 115 ASN A O 1
ATOM 962 N N . CYS A 1 116 ? -18.293 -5.224 7.864 1.00 98.50 116 CYS A N 1
ATOM 963 C CA . CYS A 1 116 ? -17.464 -4.182 7.266 1.00 98.50 116 CYS A CA 1
ATOM 964 C C . CYS A 1 116 ? -17.329 -4.330 5.751 1.00 98.50 116 CYS A C 1
ATOM 966 O O . CYS A 1 116 ? -17.404 -5.416 5.182 1.00 98.50 116 CYS A O 1
ATOM 968 N N . TYR A 1 117 ? -17.048 -3.205 5.097 1.00 98.62 117 TYR A N 1
ATOM 969 C CA . TYR A 1 117 ? -16.562 -3.191 3.726 1.00 98.62 117 TYR A CA 1
ATOM 970 C C . TYR A 1 117 ? -15.370 -2.251 3.569 1.00 98.62 117 TYR A C 1
ATOM 972 O O . TYR A 1 117 ? -15.346 -1.141 4.105 1.00 98.62 117 TYR A O 1
ATOM 980 N N . PHE A 1 118 ? -14.405 -2.644 2.750 1.00 98.69 118 PHE A N 1
ATOM 981 C CA . PHE A 1 118 ? -13.206 -1.877 2.452 1.00 98.69 118 PHE A CA 1
ATOM 982 C C . PHE A 1 118 ? -13.463 -0.856 1.350 1.00 98.69 118 PHE A C 1
ATOM 984 O O . PHE A 1 118 ? -14.167 -1.103 0.369 1.00 98.69 118 PHE A O 1
ATOM 991 N N . ASN A 1 119 ? -12.878 0.324 1.498 1.00 97.75 119 ASN A N 1
ATOM 992 C CA . ASN A 1 119 ? -12.866 1.369 0.476 1.00 97.75 119 ASN A CA 1
ATOM 993 C C . ASN A 1 119 ? -11.473 2.002 0.314 1.00 97.75 119 ASN A C 1
ATOM 995 O O . ASN A 1 119 ? -11.353 3.001 -0.393 1.00 97.75 119 ASN A O 1
ATOM 999 N N . LYS A 1 120 ? -10.447 1.450 0.971 1.00 97.88 120 LYS A N 1
ATOM 1000 C CA . LYS A 1 120 ? -9.029 1.714 0.720 1.00 97.88 120 LYS A CA 1
ATOM 1001 C C . LYS A 1 120 ? -8.209 0.486 1.098 1.00 97.88 120 LYS A C 1
ATOM 1003 O O . LYS A 1 120 ? -8.424 -0.059 2.178 1.00 97.88 120 LYS A O 1
ATOM 1008 N N . LEU A 1 121 ? -7.270 0.104 0.242 1.00 97.88 121 LEU A N 1
ATOM 1009 C CA . LEU A 1 121 ? -6.299 -0.960 0.484 1.00 97.88 121 LEU A CA 1
ATOM 1010 C C . LEU A 1 121 ? -4.938 -0.527 -0.056 1.00 97.88 121 LEU A C 1
ATOM 1012 O O . LEU A 1 121 ? -4.819 -0.162 -1.230 1.00 97.88 121 LEU A O 1
ATOM 1016 N N . HIS A 1 122 ? -3.915 -0.569 0.789 1.00 97.81 122 HIS A N 1
ATOM 1017 C CA . HIS A 1 122 ? -2.515 -0.473 0.383 1.00 97.81 122 HIS A CA 1
ATOM 1018 C C . HIS A 1 122 ? -1.930 -1.875 0.464 1.00 97.81 122 HIS A C 1
ATOM 1020 O O . HIS A 1 122 ? -1.638 -2.358 1.551 1.00 97.81 122 HIS A O 1
ATOM 1026 N N . ILE A 1 123 ? -1.873 -2.543 -0.684 1.00 97.62 123 ILE A N 1
ATOM 1027 C CA . ILE A 1 123 ? -1.452 -3.938 -0.823 1.00 97.62 123 ILE A CA 1
ATOM 1028 C C . ILE A 1 123 ? 0.062 -3.958 -0.871 1.00 97.62 123 ILE A C 1
ATOM 1030 O O . ILE A 1 123 ? 0.645 -3.262 -1.707 1.00 97.62 123 ILE A O 1
ATOM 1034 N N . THR A 1 124 ? 0.680 -4.748 -0.002 1.00 96.75 124 THR A N 1
ATOM 1035 C CA . THR A 1 124 ? 2.100 -4.604 0.303 1.00 96.75 124 THR A CA 1
ATOM 1036 C C . THR A 1 124 ? 2.779 -5.954 0.402 1.00 96.75 124 THR A C 1
ATOM 1038 O O . THR A 1 124 ? 2.231 -6.865 0.999 1.00 96.75 124 THR A O 1
ATOM 1041 N N . LYS A 1 125 ? 3.994 -6.074 -0.133 1.00 95.75 125 LYS A N 1
ATOM 1042 C CA . LYS A 1 125 ? 4.846 -7.246 0.071 1.00 95.75 125 LYS A CA 1
ATOM 1043 C C . LYS A 1 125 ? 6.279 -6.825 0.344 1.00 95.75 125 LYS A C 1
ATOM 1045 O O . LYS A 1 125 ? 6.838 -6.020 -0.401 1.00 95.75 125 LYS A O 1
ATOM 1050 N N . ASP A 1 126 ? 6.853 -7.388 1.398 1.00 96.44 126 ASP A N 1
ATOM 1051 C CA . ASP A 1 126 ? 8.267 -7.257 1.729 1.00 96.44 126 ASP A CA 1
ATOM 1052 C C . ASP A 1 126 ? 9.016 -8.477 1.200 1.00 96.44 126 ASP A C 1
ATOM 1054 O O . ASP A 1 126 ? 8.611 -9.610 1.449 1.00 96.44 126 ASP A O 1
ATOM 1058 N N . VAL A 1 127 ? 10.104 -8.254 0.468 1.00 95.69 127 VAL A N 1
ATOM 1059 C CA . VAL A 1 127 ? 10.909 -9.330 -0.119 1.00 95.69 127 VAL A CA 1
ATOM 1060 C C . VAL A 1 127 ? 12.378 -9.177 0.252 1.00 95.69 127 VAL A C 1
ATOM 1062 O O . VAL A 1 127 ? 12.882 -8.059 0.372 1.00 95.69 127 VAL A O 1
ATOM 1065 N N . ASP A 1 128 ? 13.076 -10.305 0.394 1.00 95.19 128 ASP A N 1
ATOM 1066 C CA . ASP A 1 128 ? 14.527 -10.363 0.610 1.00 95.19 128 ASP A CA 1
ATOM 1067 C C . ASP A 1 128 ? 15.281 -9.947 -0.651 1.00 95.19 128 ASP A C 1
ATOM 1069 O O . ASP A 1 128 ? 15.680 -10.777 -1.471 1.00 95.19 128 ASP A O 1
ATOM 1073 N N . LEU A 1 129 ? 15.426 -8.643 -0.839 1.00 94.19 129 LEU A N 1
ATOM 1074 C CA . LEU A 1 129 ? 16.099 -8.024 -1.968 1.00 94.19 129 LEU A CA 1
ATOM 1075 C C . LEU A 1 129 ? 16.688 -6.706 -1.486 1.00 94.19 129 LEU A C 1
ATOM 1077 O O . LEU A 1 129 ? 15.947 -5.790 -1.135 1.00 94.19 129 LEU A O 1
ATOM 1081 N N . LYS A 1 130 ? 18.010 -6.570 -1.524 1.00 94.31 130 LYS A N 1
ATOM 1082 C CA . LYS A 1 130 ? 18.652 -5.283 -1.263 1.00 94.31 130 LYS A CA 1
ATOM 1083 C C . LYS A 1 130 ? 18.475 -4.384 -2.484 1.00 94.31 130 LYS A C 1
ATOM 1085 O O . LYS A 1 130 ? 19.040 -4.672 -3.535 1.00 94.31 130 LYS A O 1
ATOM 1090 N N . LEU A 1 131 ? 17.707 -3.301 -2.354 1.00 94.00 131 LEU A N 1
ATOM 1091 C CA . LEU A 1 131 ? 17.473 -2.363 -3.454 1.00 94.00 131 LEU A CA 1
ATOM 1092 C C . LEU A 1 131 ? 18.719 -1.502 -3.698 1.00 94.00 131 LEU A C 1
ATOM 1094 O O . LEU A 1 131 ? 18.970 -0.541 -2.974 1.00 94.00 131 LEU A O 1
ATOM 1098 N N . THR A 1 132 ? 19.517 -1.862 -4.700 1.00 91.38 132 THR A N 1
ATOM 1099 C CA . THR A 1 132 ? 20.719 -1.112 -5.093 1.00 91.38 132 THR A CA 1
ATOM 1100 C C . THR A 1 132 ? 20.399 -0.046 -6.143 1.00 91.38 132 THR A C 1
ATOM 1102 O O . THR A 1 132 ? 19.368 -0.099 -6.819 1.00 91.38 132 THR A O 1
ATOM 1105 N N . SER A 1 133 ? 21.311 0.916 -6.323 1.00 87.94 133 SER A N 1
ATOM 1106 C CA . SER A 1 133 ? 21.233 1.891 -7.420 1.00 87.94 133 SER A CA 1
ATOM 1107 C C . SER A 1 133 ? 21.156 1.209 -8.786 1.00 87.94 133 SER A C 1
ATOM 1109 O O . SER A 1 133 ? 20.366 1.640 -9.618 1.00 87.94 133 SER A O 1
ATOM 1111 N N . GLU A 1 134 ? 21.894 0.112 -8.972 1.00 86.50 134 GLU A N 1
ATOM 1112 C CA . GLU A 1 134 ? 21.870 -0.703 -10.186 1.00 86.50 134 GLU A CA 1
ATOM 1113 C C . GLU A 1 134 ? 20.483 -1.309 -10.443 1.00 86.50 134 GLU A C 1
ATOM 1115 O O . GLU A 1 134 ? 19.962 -1.180 -11.547 1.00 86.50 134 GLU A O 1
ATOM 1120 N N . ILE A 1 135 ? 19.834 -1.907 -9.435 1.00 89.50 135 ILE A N 1
ATOM 1121 C CA . ILE A 1 135 ? 18.472 -2.448 -9.596 1.00 89.50 135 ILE A CA 1
ATOM 1122 C C . ILE A 1 135 ? 17.490 -1.326 -9.953 1.00 89.50 135 ILE A C 1
ATOM 1124 O O . ILE A 1 135 ? 16.658 -1.497 -10.844 1.00 89.50 135 ILE A O 1
ATOM 1128 N N . LEU A 1 136 ? 17.598 -0.164 -9.303 1.00 89.44 136 LEU A N 1
ATOM 1129 C CA . LEU A 1 136 ? 16.777 1.007 -9.627 1.00 89.44 136 LEU A CA 1
ATOM 1130 C C . LEU A 1 136 ? 17.009 1.497 -11.065 1.00 89.44 136 LEU A C 1
ATOM 1132 O O . LEU A 1 136 ? 16.045 1.831 -11.757 1.00 89.44 136 LEU A O 1
ATOM 1136 N N . ASP A 1 137 ? 18.264 1.514 -11.523 1.00 83.56 137 ASP A N 1
ATOM 1137 C CA . ASP A 1 137 ? 18.621 1.854 -12.902 1.00 83.56 137 ASP A CA 1
ATOM 1138 C C . ASP A 1 137 ? 17.993 0.859 -13.881 1.00 83.56 137 ASP A C 1
ATOM 1140 O O . ASP A 1 137 ? 17.345 1.272 -14.841 1.00 83.56 137 ASP A O 1
ATOM 1144 N N . ARG A 1 138 ? 18.094 -0.448 -13.613 1.00 82.94 138 ARG A N 1
ATOM 1145 C CA . ARG A 1 138 ? 17.487 -1.476 -14.469 1.00 82.94 138 ARG A CA 1
ATOM 1146 C C . ARG A 1 138 ? 15.962 -1.377 -14.504 1.00 82.94 138 ARG A C 1
ATOM 1148 O O . ARG A 1 138 ? 15.384 -1.439 -15.585 1.00 82.94 138 ARG A O 1
ATOM 1155 N N . LEU A 1 139 ? 15.296 -1.144 -13.373 1.00 86.50 139 LEU A N 1
ATOM 1156 C CA . LEU A 1 139 ? 13.840 -0.942 -13.344 1.00 86.50 139 LEU A CA 1
ATOM 1157 C C . LEU A 1 139 ? 13.414 0.249 -14.218 1.00 86.50 139 LEU A C 1
ATOM 1159 O O . LEU A 1 139 ? 12.407 0.172 -14.916 1.00 86.50 139 LEU A O 1
ATOM 1163 N N . ASN A 1 140 ? 14.184 1.338 -14.231 1.00 80.19 140 ASN A N 1
ATOM 1164 C CA . ASN A 1 140 ? 13.928 2.459 -15.135 1.00 80.19 140 ASN A CA 1
ATOM 1165 C C . ASN A 1 140 ? 14.082 2.050 -16.618 1.00 80.19 140 ASN A C 1
ATOM 1167 O O . ASN A 1 140 ? 13.184 2.274 -17.433 1.00 80.19 140 ASN A O 1
ATOM 1171 N N . GLN A 1 141 ? 15.194 1.391 -16.950 1.00 76.62 141 GLN A N 1
ATOM 1172 C CA . GLN A 1 141 ? 15.552 0.996 -18.320 1.00 76.62 141 GLN A CA 1
ATOM 1173 C C . GLN A 1 141 ? 14.541 0.037 -18.968 1.00 76.62 141 GLN A C 1
ATOM 1175 O O . GLN A 1 141 ? 14.324 0.081 -20.178 1.00 76.62 141 GLN A O 1
ATOM 1180 N N . TYR A 1 142 ? 13.895 -0.810 -18.165 1.00 72.00 142 TYR A N 1
ATOM 1181 C CA . TYR A 1 142 ? 13.002 -1.871 -18.633 1.00 72.00 142 TYR A CA 1
ATOM 1182 C C . TYR A 1 142 ? 11.515 -1.526 -18.584 1.00 72.00 142 TYR A C 1
ATOM 1184 O O . TYR A 1 142 ? 10.667 -2.414 -18.677 1.00 72.00 142 TYR A O 1
ATOM 1192 N N . ASN A 1 143 ? 11.160 -0.246 -18.483 1.00 67.44 143 ASN A N 1
ATOM 1193 C CA . ASN A 1 143 ? 9.770 0.176 -18.610 1.00 67.44 143 ASN A CA 1
ATOM 1194 C C . ASN A 1 143 ? 9.276 -0.034 -20.057 1.00 67.44 143 ASN A C 1
ATOM 1196 O O . ASN A 1 143 ? 9.260 0.883 -20.885 1.00 67.44 143 ASN A O 1
ATOM 1200 N N . GLY A 1 144 ? 8.882 -1.272 -20.372 1.00 65.44 144 GLY A N 1
ATOM 1201 C CA . GLY A 1 144 ? 8.429 -1.723 -21.687 1.00 65.44 144 GLY A CA 1
ATOM 1202 C C . GLY A 1 144 ? 7.274 -0.888 -22.231 1.00 65.44 144 GLY A C 1
ATOM 1203 O O . GLY A 1 144 ? 7.115 -0.737 -23.444 1.00 65.44 144 GLY A O 1
ATOM 1204 N N . GLU A 1 145 ? 6.532 -0.263 -21.331 1.00 75.38 145 GLU A N 1
ATOM 1205 C CA . GLU A 1 145 ? 5.398 0.601 -21.597 1.00 75.38 145 GLU A CA 1
ATOM 1206 C C . GLU A 1 145 ? 5.681 2.055 -21.166 1.00 75.38 145 GLU A C 1
ATOM 1208 O O . GLU A 1 145 ? 4.797 2.734 -20.650 1.00 75.38 145 GLU A O 1
ATOM 1213 N N . TYR A 1 146 ? 6.894 2.579 -21.416 1.00 80.44 146 TYR A N 1
ATOM 1214 C CA . TYR A 1 146 ? 7.339 3.927 -20.993 1.00 80.44 146 TYR A CA 1
ATOM 1215 C C . TYR A 1 146 ? 6.421 5.098 -21.386 1.00 80.44 146 TYR A C 1
ATOM 1217 O O . TYR A 1 146 ? 6.470 6.166 -20.773 1.00 80.44 146 TYR A O 1
ATOM 1225 N N . ARG A 1 147 ? 5.574 4.921 -22.409 1.00 83.88 147 ARG A N 1
ATOM 1226 C CA . ARG A 1 147 ? 4.536 5.896 -22.785 1.00 83.88 147 ARG A CA 1
ATOM 1227 C C . ARG A 1 147 ? 3.269 5.783 -21.940 1.00 83.88 147 ARG A C 1
ATOM 1229 O O . ARG A 1 147 ? 2.574 6.777 -21.773 1.00 83.88 147 ARG A O 1
ATOM 1236 N N . ARG A 1 148 ? 2.940 4.583 -21.454 1.00 85.81 148 ARG A N 1
ATOM 1237 C CA . ARG A 1 148 ? 1.767 4.319 -20.609 1.00 85.81 148 ARG A CA 1
ATOM 1238 C C . ARG A 1 148 ? 2.078 4.438 -19.128 1.00 85.81 148 ARG A C 1
ATOM 1240 O O . ARG A 1 148 ? 1.157 4.736 -18.383 1.00 85.81 148 ARG A O 1
ATOM 1247 N N . TYR A 1 149 ? 3.318 4.218 -18.698 1.00 88.44 149 TYR A N 1
ATOM 1248 C CA . TYR A 1 149 ? 3.730 4.345 -17.303 1.00 88.44 149 TYR A CA 1
ATOM 1249 C C . TYR A 1 149 ? 4.843 5.377 -17.168 1.00 88.44 149 TYR A C 1
ATOM 1251 O O . TYR A 1 149 ? 5.943 5.217 -17.694 1.00 88.44 149 TYR A O 1
ATOM 1259 N N . LYS A 1 150 ? 4.557 6.437 -16.415 1.00 88.00 150 LYS A N 1
ATOM 1260 C CA . LYS A 1 150 ? 5.561 7.379 -15.926 1.00 88.00 150 LYS A CA 1
ATOM 1261 C C . LYS A 1 150 ? 6.254 6.760 -14.727 1.00 88.00 150 LYS A C 1
ATOM 1263 O O . LYS A 1 150 ? 5.611 6.075 -13.937 1.00 88.00 150 LYS A O 1
ATOM 1268 N N . TRP A 1 151 ? 7.527 7.066 -14.556 1.00 89.44 151 TRP A N 1
ATOM 1269 C CA . TRP A 1 151 ? 8.257 6.710 -13.353 1.00 89.44 151 TRP A CA 1
ATOM 1270 C C . TRP A 1 151 ? 8.818 7.959 -12.677 1.00 89.44 151 TRP A C 1
ATOM 1272 O O . TRP A 1 151 ? 8.995 9.002 -13.313 1.00 89.44 151 TRP A O 1
ATOM 1282 N N . HIS A 1 152 ? 9.051 7.854 -11.375 1.00 90.25 152 HIS A N 1
ATOM 1283 C CA . HIS A 1 152 ? 9.724 8.860 -10.570 1.00 90.25 152 HIS A CA 1
ATOM 1284 C C . HIS A 1 152 ? 10.664 8.157 -9.595 1.00 90.25 152 HIS A C 1
ATOM 1286 O O . HIS A 1 152 ? 10.244 7.250 -8.874 1.00 90.25 152 HIS A O 1
ATOM 1292 N N . ARG A 1 153 ? 11.938 8.548 -9.610 1.00 88.56 153 ARG A N 1
ATOM 1293 C CA . ARG A 1 153 ? 12.981 7.949 -8.778 1.00 88.56 153 ARG A CA 1
ATOM 1294 C C . ARG A 1 153 ? 13.189 8.766 -7.510 1.00 88.56 153 ARG A C 1
ATOM 1296 O O . ARG A 1 153 ? 13.304 9.985 -7.567 1.00 88.56 153 ARG A O 1
ATOM 1303 N N . TYR A 1 154 ? 13.296 8.056 -6.400 1.00 87.94 154 TYR A N 1
ATOM 1304 C CA . TYR A 1 154 ? 13.752 8.549 -5.109 1.00 87.94 154 TYR A CA 1
ATOM 1305 C C . TYR A 1 154 ? 15.157 8.001 -4.832 1.00 87.94 154 TYR A C 1
ATOM 1307 O O . TYR A 1 154 ? 15.607 7.080 -5.516 1.00 87.94 154 TYR A O 1
ATOM 1315 N N . THR A 1 155 ? 15.837 8.526 -3.811 1.00 87.06 155 THR A N 1
ATOM 1316 C CA . THR A 1 155 ? 17.145 8.007 -3.369 1.00 87.06 155 THR A CA 1
ATOM 1317 C C . THR A 1 155 ? 17.097 6.496 -3.142 1.00 87.06 155 THR A C 1
ATOM 1319 O O . THR A 1 155 ? 17.922 5.762 -3.677 1.00 87.06 155 THR A O 1
ATOM 1322 N N . ASP A 1 156 ? 16.053 6.039 -2.449 1.00 90.06 156 ASP A N 1
ATOM 1323 C CA . ASP A 1 156 ? 15.924 4.665 -1.966 1.00 90.06 156 ASP A CA 1
ATOM 1324 C C . ASP A 1 156 ? 14.717 3.935 -2.573 1.00 90.06 156 ASP A C 1
ATOM 1326 O O . ASP A 1 156 ? 14.171 3.012 -1.972 1.00 90.06 156 ASP A O 1
ATOM 1330 N N . GLY A 1 157 ? 14.235 4.363 -3.743 1.00 95.00 157 GLY A N 1
ATOM 1331 C CA . GLY A 1 157 ? 13.047 3.760 -4.343 1.00 95.00 157 GLY A CA 1
ATOM 1332 C C . GLY A 1 157 ? 12.642 4.325 -5.696 1.00 95.00 157 GLY A C 1
ATOM 1333 O O . GLY A 1 157 ? 13.244 5.252 -6.232 1.00 95.00 157 GLY A O 1
ATOM 1334 N N . ILE A 1 158 ? 11.577 3.765 -6.254 1.00 94.38 158 ILE A N 1
ATOM 1335 C CA . ILE A 1 158 ? 11.001 4.158 -7.535 1.00 94.38 158 ILE A CA 1
ATOM 1336 C C . ILE A 1 158 ? 9.483 3.964 -7.514 1.00 94.38 158 ILE A C 1
ATOM 1338 O O . ILE A 1 158 ? 8.960 2.989 -6.975 1.00 94.38 158 ILE A O 1
ATOM 1342 N N . LEU A 1 159 ? 8.763 4.917 -8.096 1.00 94.94 159 LEU A N 1
ATOM 1343 C CA . LEU A 1 159 ? 7.316 4.885 -8.272 1.00 94.94 159 LEU A CA 1
ATOM 1344 C C . LEU A 1 159 ? 7.004 4.805 -9.759 1.00 94.94 159 LEU A C 1
ATOM 1346 O O . LEU A 1 159 ? 7.410 5.689 -10.506 1.00 94.94 159 LEU A O 1
ATOM 1350 N N . PHE A 1 160 ? 6.211 3.820 -10.166 1.00 93.75 160 PHE A N 1
ATOM 1351 C CA . PHE A 1 160 ? 5.606 3.761 -11.494 1.00 93.75 160 PHE A CA 1
ATOM 1352 C C . PHE A 1 160 ? 4.133 4.135 -11.394 1.00 93.75 160 PHE A C 1
ATOM 1354 O O . PHE A 1 160 ? 3.428 3.653 -10.513 1.00 93.75 160 PHE A O 1
ATOM 1361 N N . THR A 1 161 ? 3.654 4.999 -12.286 1.00 92.31 161 THR A N 1
ATOM 1362 C CA . THR A 1 161 ? 2.263 5.458 -12.343 1.00 92.31 161 THR A CA 1
ATOM 1363 C C . THR A 1 161 ? 1.772 5.480 -13.781 1.00 92.31 161 THR A C 1
ATOM 1365 O O . THR A 1 161 ? 2.410 6.061 -14.657 1.00 92.31 161 THR A O 1
ATOM 1368 N N . LYS A 1 162 ? 0.604 4.890 -14.025 1.00 90.19 162 LYS A N 1
ATOM 1369 C CA . LYS A 1 162 ? -0.046 4.911 -15.334 1.00 90.19 162 LYS A CA 1
ATOM 1370 C C . LYS A 1 162 ? -0.396 6.342 -15.745 1.00 90.19 162 LYS A C 1
ATOM 1372 O O . LYS A 1 162 ? -1.068 7.060 -15.002 1.00 90.19 162 LYS A O 1
ATOM 1377 N N . ASP A 1 163 ? 0.019 6.742 -16.939 1.00 86.94 163 ASP A N 1
ATOM 1378 C CA . ASP A 1 163 ? -0.224 8.059 -17.512 1.00 86.94 163 ASP A CA 1
ATOM 1379 C C . ASP A 1 163 ? -1.644 8.181 -18.067 1.00 86.94 163 ASP A C 1
ATOM 1381 O O . ASP A 1 163 ? -1.895 8.077 -19.267 1.00 86.94 163 ASP A O 1
ATOM 1385 N N . VAL A 1 164 ? -2.608 8.362 -17.167 1.00 85.81 164 VAL A N 1
ATOM 1386 C CA . VAL A 1 164 ? -4.017 8.536 -17.520 1.00 85.81 164 VAL A CA 1
ATOM 1387 C C . VAL A 1 164 ? -4.641 9.688 -16.742 1.00 85.81 164 VAL A C 1
ATOM 1389 O O . VAL A 1 164 ? -4.391 9.889 -15.549 1.00 85.81 164 VAL A O 1
ATOM 1392 N N . LYS A 1 165 ? -5.507 10.447 -17.423 1.00 82.56 165 LYS A N 1
ATOM 1393 C CA . LYS A 1 165 ? -6.225 11.575 -16.811 1.00 82.56 165 LYS A CA 1
ATOM 1394 C C . LYS A 1 165 ? -7.203 11.096 -15.736 1.00 82.56 165 LYS A C 1
ATOM 1396 O O . LYS A 1 165 ? -7.193 11.629 -14.626 1.00 82.56 165 LYS A O 1
ATOM 1401 N N . ALA A 1 166 ? -7.999 10.073 -16.059 1.00 82.50 166 ALA A N 1
ATOM 1402 C CA . ALA A 1 166 ? -9.030 9.523 -15.184 1.00 82.50 166 ALA A CA 1
ATOM 1403 C C . ALA A 1 166 ? -8.417 8.876 -13.933 1.00 82.50 166 ALA A C 1
ATOM 1405 O O . ALA A 1 166 ? -7.687 7.890 -14.033 1.00 82.50 166 ALA A O 1
ATOM 1406 N N . VAL A 1 167 ? -8.743 9.421 -12.756 1.00 76.38 167 VAL A N 1
ATOM 1407 C CA . VAL A 1 167 ? -8.195 8.997 -11.452 1.00 76.38 167 VAL A CA 1
ATOM 1408 C C . VAL A 1 167 ? -8.444 7.513 -11.187 1.00 76.38 167 VAL A C 1
ATOM 1410 O O . VAL A 1 167 ? -7.537 6.802 -10.766 1.00 76.38 167 VAL A O 1
ATOM 1413 N N . ASP A 1 168 ? -9.633 7.017 -11.519 1.00 73.94 168 ASP A N 1
ATOM 1414 C CA . ASP A 1 168 ? -10.001 5.615 -11.299 1.00 73.94 168 ASP A CA 1
ATOM 1415 C C . ASP A 1 168 ? -9.284 4.624 -12.224 1.00 73.94 168 ASP A C 1
ATOM 1417 O O . ASP A 1 168 ? -9.272 3.423 -11.958 1.00 73.94 168 ASP A O 1
ATOM 1421 N N . CYS A 1 169 ? -8.665 5.112 -13.299 1.00 80.06 169 CYS A N 1
ATOM 1422 C CA . CYS A 1 169 ? -7.832 4.305 -14.186 1.00 80.06 169 CYS A CA 1
ATOM 1423 C C . CYS A 1 169 ? -6.346 4.366 -13.809 1.00 80.06 169 CYS A C 1
ATOM 1425 O O . CYS A 1 169 ? -5.550 3.645 -14.414 1.00 80.06 169 CYS A O 1
ATOM 1427 N N . ARG A 1 170 ? -5.947 5.229 -12.860 1.00 84.75 170 ARG A N 1
ATOM 1428 C CA . ARG A 1 170 ? -4.546 5.350 -12.443 1.00 84.75 170 ARG A CA 1
ATOM 1429 C C . ARG A 1 170 ? -4.140 4.111 -11.665 1.00 84.75 170 ARG A C 1
ATOM 1431 O O . ARG A 1 170 ? -4.698 3.812 -10.615 1.00 84.75 170 ARG A O 1
ATOM 1438 N N . GLU A 1 171 ? -3.130 3.422 -12.156 1.00 89.19 171 GLU A N 1
ATOM 1439 C CA . GLU A 1 171 ? -2.471 2.306 -11.481 1.00 89.19 171 GLU A CA 1
ATOM 1440 C C . GLU A 1 171 ? -1.087 2.783 -11.055 1.00 89.19 171 GLU A C 1
ATOM 1442 O O . GLU A 1 171 ? -0.447 3.532 -11.796 1.00 89.19 171 GLU A O 1
ATOM 1447 N N . SER A 1 172 ? -0.631 2.377 -9.875 1.00 92.94 172 SER A N 1
ATOM 1448 C CA . SER A 1 172 ? 0.702 2.734 -9.410 1.00 92.94 172 SER A CA 1
ATOM 1449 C C . SER A 1 172 ? 1.294 1.650 -8.531 1.00 92.94 172 SER A C 1
ATOM 1451 O O . SER A 1 172 ? 0.587 1.116 -7.675 1.00 92.94 172 SER A O 1
ATOM 1453 N N . ILE A 1 173 ? 2.586 1.392 -8.712 1.00 95.19 173 ILE A N 1
ATOM 1454 C CA . ILE A 1 173 ? 3.389 0.532 -7.844 1.00 95.19 173 ILE A CA 1
ATOM 1455 C C . ILE A 1 173 ? 4.593 1.32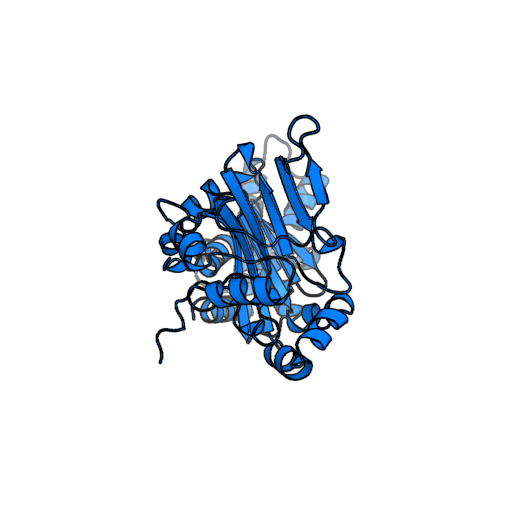3 -7.341 1.00 95.19 173 ILE A C 1
ATOM 1457 O O . ILE A 1 173 ? 5.280 1.987 -8.120 1.00 95.19 173 ILE A O 1
ATOM 1461 N N . THR A 1 174 ? 4.822 1.271 -6.033 1.00 96.81 174 THR A N 1
ATOM 1462 C CA . THR A 1 174 ? 6.000 1.856 -5.384 1.00 96.81 174 THR A CA 1
ATOM 1463 C C . THR A 1 174 ? 6.913 0.726 -4.943 1.00 96.81 174 THR A C 1
ATOM 1465 O O . THR A 1 174 ? 6.442 -0.231 -4.333 1.00 96.81 174 THR A O 1
ATOM 1468 N N . ILE A 1 175 ? 8.200 0.838 -5.252 1.00 97.12 175 ILE A N 1
ATOM 1469 C CA . ILE A 1 175 ? 9.238 -0.127 -4.891 1.00 97.12 175 ILE A CA 1
ATOM 1470 C C . ILE A 1 175 ? 10.304 0.642 -4.122 1.00 97.12 175 ILE A C 1
ATOM 1472 O O . ILE A 1 175 ? 10.871 1.586 -4.671 1.00 97.12 175 ILE A O 1
ATOM 1476 N N . TYR A 1 176 ? 10.561 0.302 -2.863 1.00 97.56 176 TYR A N 1
ATOM 1477 C CA . TYR A 1 176 ? 11.509 1.064 -2.046 1.00 97.56 176 TYR A CA 1
ATOM 1478 C C . TYR A 1 176 ? 12.244 0.213 -1.015 1.00 97.56 176 TYR A C 1
ATOM 1480 O O . TYR A 1 176 ? 11.762 -0.832 -0.581 1.00 97.56 176 TYR A O 1
ATOM 1488 N N . ASN A 1 177 ? 13.422 0.685 -0.618 1.00 97.56 177 ASN A N 1
ATOM 1489 C CA . ASN A 1 177 ? 14.233 0.097 0.433 1.00 97.56 177 ASN A CA 1
ATOM 1490 C C . ASN A 1 177 ? 13.530 0.297 1.781 1.00 97.56 177 ASN A C 1
ATOM 1492 O O . ASN A 1 177 ? 13.453 1.412 2.309 1.00 97.56 177 ASN A O 1
ATOM 1496 N N . LYS A 1 178 ? 12.995 -0.793 2.332 1.00 97.25 178 LYS A N 1
ATOM 1497 C CA . LYS A 1 178 ? 12.230 -0.737 3.574 1.00 97.25 178 LYS A CA 1
ATOM 1498 C C . LYS A 1 178 ? 13.133 -0.619 4.797 1.00 97.25 178 LYS A C 1
ATOM 1500 O O . LYS A 1 178 ? 12.735 0.047 5.747 1.00 97.25 178 LYS A O 1
ATOM 1505 N N . GLU A 1 179 ? 14.340 -1.184 4.742 1.00 97.12 179 GLU A N 1
ATOM 1506 C CA . GLU A 1 179 ? 15.383 -1.032 5.767 1.00 97.12 179 GLU A CA 1
ATOM 1507 C C . GLU A 1 179 ? 15.713 0.447 6.006 1.00 97.12 179 GLU A C 1
ATOM 1509 O O . GLU A 1 179 ? 15.677 0.937 7.138 1.00 97.12 179 GLU A O 1
ATOM 1514 N N . ALA A 1 180 ? 15.973 1.180 4.919 1.00 96.00 180 ALA A N 1
ATOM 1515 C CA . ALA A 1 180 ? 16.276 2.606 4.985 1.00 96.00 180 ALA A CA 1
ATOM 1516 C C . ALA A 1 180 ? 15.069 3.407 5.492 1.00 96.00 180 ALA A C 1
ATOM 1518 O O . ALA A 1 180 ? 15.216 4.275 6.351 1.00 96.00 180 ALA A O 1
ATOM 1519 N N . GLU A 1 181 ? 13.861 3.090 5.009 1.00 96.50 181 GLU A N 1
ATOM 1520 C CA . GLU A 1 181 ? 12.642 3.792 5.414 1.00 96.50 181 GLU A CA 1
ATOM 1521 C C . GLU A 1 181 ? 12.333 3.605 6.902 1.00 96.50 181 GLU A C 1
ATOM 1523 O O . GLU A 1 181 ? 12.082 4.596 7.590 1.00 96.50 181 GLU A O 1
ATOM 1528 N N . ILE A 1 182 ? 12.367 2.370 7.418 1.00 96.69 182 ILE A N 1
ATOM 1529 C CA . ILE A 1 182 ? 12.027 2.101 8.822 1.00 96.69 182 ILE A CA 1
ATOM 1530 C C . ILE A 1 182 ? 13.045 2.721 9.785 1.00 96.69 182 ILE A C 1
ATOM 1532 O O . ILE A 1 182 ? 12.668 3.117 10.884 1.00 96.69 182 ILE A O 1
ATOM 1536 N N . SER A 1 183 ? 14.290 2.903 9.339 1.00 95.25 183 SER A N 1
ATOM 1537 C CA . SER A 1 183 ? 15.372 3.528 10.110 1.00 95.25 183 SER A CA 1
ATOM 1538 C C . SER A 1 183 ? 15.283 5.061 10.183 1.00 95.25 183 SER A C 1
ATOM 1540 O O . SER A 1 183 ? 16.038 5.693 10.922 1.00 95.25 183 SER A O 1
ATOM 1542 N N . LEU A 1 184 ? 14.367 5.696 9.439 1.00 95.06 184 LEU A N 1
ATOM 1543 C CA . LEU A 1 184 ? 14.179 7.147 9.493 1.00 95.06 184 LEU A CA 1
ATOM 1544 C C . LEU A 1 184 ? 13.731 7.608 10.886 1.00 95.06 184 LEU A C 1
ATOM 1546 O O . LEU A 1 184 ? 12.881 6.986 11.521 1.00 95.06 184 LEU A O 1
ATOM 1550 N N . TYR A 1 185 ? 14.208 8.786 11.307 1.00 92.88 185 TYR A N 1
ATOM 1551 C CA . TYR A 1 185 ? 13.916 9.374 12.625 1.00 92.88 185 TYR A CA 1
ATOM 1552 C C . TYR A 1 185 ? 12.419 9.397 12.978 1.00 92.88 185 TYR A C 1
ATOM 1554 O O . TYR A 1 185 ? 12.047 9.134 14.120 1.00 92.88 185 TYR A O 1
ATOM 1562 N N . ARG A 1 186 ? 11.548 9.631 11.988 1.00 91.56 186 ARG A N 1
ATOM 1563 C CA . ARG A 1 186 ? 10.083 9.637 12.156 1.00 91.56 186 ARG A CA 1
ATOM 1564 C C . ARG A 1 186 ? 9.504 8.333 12.723 1.00 91.56 186 ARG A C 1
ATOM 1566 O O . ARG A 1 186 ? 8.404 8.346 13.256 1.00 91.56 186 ARG A O 1
ATOM 1573 N N . ASN A 1 187 ? 10.217 7.215 12.596 1.00 95.12 187 ASN A N 1
ATOM 1574 C CA . ASN A 1 187 ? 9.786 5.905 13.080 1.00 95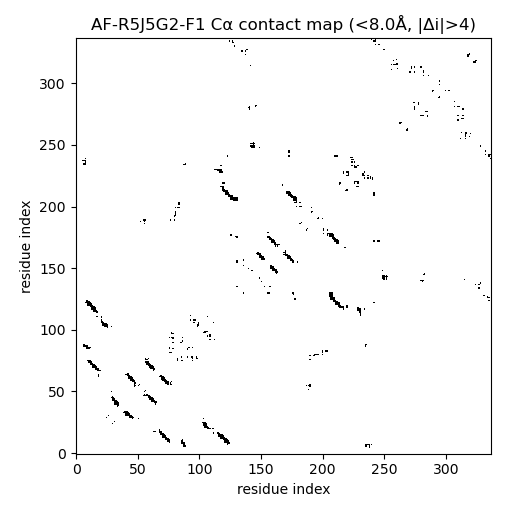.12 187 ASN A CA 1
ATOM 1575 C C . ASN A 1 187 ? 10.303 5.589 14.495 1.00 95.12 187 ASN A C 1
ATOM 1577 O O . ASN A 1 187 ? 9.867 4.604 15.086 1.00 95.12 187 ASN A O 1
ATOM 1581 N N . LYS A 1 188 ? 11.175 6.428 15.074 1.00 93.56 188 LYS A N 1
ATOM 1582 C CA . LYS A 1 188 ? 11.825 6.179 16.371 1.00 93.56 188 LYS A CA 1
ATOM 1583 C C . LYS A 1 188 ? 10.830 6.028 17.523 1.00 93.56 188 LYS A C 1
ATOM 1585 O O . LYS A 1 188 ? 10.975 5.121 18.335 1.00 93.56 188 LYS A O 1
ATOM 1590 N N . THR A 1 189 ? 9.818 6.895 17.598 1.00 94.25 189 THR A N 1
ATOM 1591 C CA . THR A 1 189 ? 8.788 6.823 18.651 1.00 94.25 189 THR A CA 1
ATOM 1592 C C . THR A 1 189 ? 7.999 5.521 18.555 1.00 94.25 189 THR A C 1
ATOM 1594 O O . THR A 1 189 ? 7.853 4.823 19.553 1.00 94.25 189 THR A O 1
ATOM 1597 N N . PHE A 1 190 ? 7.576 5.150 17.343 1.00 95.88 190 PHE A N 1
ATOM 1598 C CA . PHE A 1 190 ? 6.897 3.880 17.084 1.00 95.88 190 PHE A CA 1
ATOM 1599 C C . PHE A 1 190 ? 7.752 2.684 17.518 1.00 95.88 190 PHE A C 1
ATOM 1601 O O . PHE A 1 190 ? 7.287 1.856 18.294 1.00 95.88 190 PHE A O 1
ATOM 1608 N N . LEU A 1 191 ? 9.008 2.614 17.063 1.00 96.81 191 LEU A N 1
ATOM 1609 C CA . LEU A 1 191 ? 9.904 1.494 17.361 1.00 96.81 191 LEU A CA 1
ATOM 1610 C C . LEU A 1 191 ? 10.093 1.300 18.869 1.00 96.81 191 LEU A C 1
ATOM 1612 O O . LEU A 1 191 ? 9.940 0.181 19.357 1.00 96.81 191 LEU A O 1
ATOM 1616 N N . LYS A 1 192 ? 10.310 2.388 19.616 1.00 94.69 192 LYS A N 1
ATOM 1617 C CA . LYS A 1 192 ? 10.415 2.344 21.081 1.00 94.69 192 LYS A CA 1
ATOM 1618 C C . LYS A 1 192 ? 9.151 1.805 21.747 1.00 94.69 192 LYS A C 1
ATOM 1620 O O . LYS A 1 192 ? 9.247 0.953 22.625 1.00 94.69 192 LYS A O 1
ATOM 1625 N N . GLN A 1 193 ? 7.977 2.270 21.317 1.00 93.81 193 GLN A N 1
ATOM 1626 C CA . GLN A 1 193 ? 6.694 1.832 21.874 1.00 93.81 193 GLN A CA 1
ATOM 1627 C C . GLN A 1 193 ? 6.414 0.342 21.642 1.00 93.81 193 GLN A C 1
ATOM 1629 O O . GLN A 1 193 ? 5.676 -0.262 22.412 1.00 93.81 193 GLN A O 1
ATOM 1634 N N . THR A 1 194 ? 7.006 -0.276 20.614 1.00 94.75 194 THR A N 1
ATOM 1635 C CA . THR A 1 194 ? 6.801 -1.712 20.364 1.00 94.75 194 THR A CA 1
ATOM 1636 C C . THR A 1 194 ? 7.451 -2.622 21.408 1.00 94.75 194 THR A C 1
ATOM 1638 O O . THR A 1 194 ? 7.093 -3.796 21.481 1.00 94.75 194 THR A O 1
ATOM 1641 N N . GLY A 1 195 ? 8.453 -2.133 22.154 1.00 94.06 195 GLY A N 1
ATOM 1642 C CA . GLY A 1 195 ? 9.308 -2.970 23.005 1.00 94.06 195 GLY A CA 1
ATOM 1643 C C . GLY A 1 195 ? 10.127 -4.025 22.239 1.00 94.06 195 GLY A C 1
ATOM 1644 O O . GLY A 1 195 ? 10.762 -4.871 22.859 1.00 94.06 195 GLY A O 1
ATOM 1645 N N . ALA A 1 196 ? 10.116 -3.989 20.902 1.00 96.06 196 ALA A N 1
ATOM 1646 C CA . ALA A 1 196 ? 10.701 -4.995 20.014 1.00 96.06 196 ALA A CA 1
ATOM 1647 C C . ALA A 1 196 ? 11.535 -4.363 18.883 1.00 96.06 196 ALA A C 1
ATOM 1649 O O . ALA A 1 196 ? 11.700 -4.960 17.819 1.00 96.06 196 ALA A O 1
ATOM 1650 N N . GLU A 1 197 ? 12.072 -3.159 19.116 1.00 97.00 197 GLU A N 1
ATOM 1651 C CA . GLU A 1 197 ? 12.810 -2.349 18.135 1.00 97.00 197 GLU A CA 1
ATOM 1652 C C . GLU A 1 197 ? 13.841 -3.170 17.349 1.00 97.00 197 GLU A C 1
ATOM 1654 O O . GLU A 1 197 ? 13.769 -3.228 16.123 1.00 97.00 197 GLU A O 1
ATOM 1659 N N . GLN A 1 198 ? 14.736 -3.883 18.039 1.00 96.88 198 GLN A N 1
ATOM 1660 C CA . GLN A 1 198 ? 15.786 -4.656 17.374 1.00 96.88 198 GLN A CA 1
ATOM 1661 C C . GLN A 1 198 ? 15.227 -5.790 16.504 1.00 96.88 198 GLN A C 1
ATOM 1663 O O . GLN A 1 198 ? 15.735 -6.030 15.413 1.00 96.88 198 GLN A O 1
ATOM 1668 N N . SER A 1 199 ? 14.165 -6.470 16.949 1.00 97.56 199 SER A N 1
ATOM 1669 C CA . SER A 1 199 ? 13.537 -7.546 16.172 1.00 97.56 199 SER A CA 1
ATOM 1670 C C . SER A 1 199 ? 12.910 -7.010 14.885 1.00 97.56 199 SER A C 1
ATOM 1672 O O . SER A 1 199 ? 13.026 -7.636 13.833 1.00 97.56 199 SER A O 1
ATOM 1674 N N . ILE A 1 200 ? 12.267 -5.841 14.957 1.00 98.00 200 ILE A N 1
ATOM 1675 C CA . ILE A 1 200 ? 11.663 -5.184 13.795 1.00 98.00 200 ILE A CA 1
ATOM 1676 C C . ILE A 1 200 ? 12.749 -4.719 12.820 1.00 98.00 200 ILE A C 1
ATOM 1678 O O . ILE A 1 200 ? 12.637 -4.967 11.621 1.00 98.00 200 ILE A O 1
ATOM 1682 N N . LEU A 1 201 ? 13.809 -4.074 13.316 1.00 97.75 201 LEU A N 1
ATOM 1683 C CA . LEU A 1 201 ? 14.925 -3.623 12.479 1.00 97.75 201 LEU A CA 1
ATOM 1684 C C . LEU A 1 201 ? 15.622 -4.803 11.789 1.00 97.75 201 LEU A C 1
ATOM 1686 O O . LEU A 1 201 ? 15.852 -4.748 10.584 1.00 97.75 201 LEU A O 1
ATOM 1690 N N . ASN A 1 202 ? 15.866 -5.894 12.520 1.00 97.94 202 ASN A N 1
ATOM 1691 C CA . ASN A 1 202 ? 16.458 -7.112 11.965 1.00 97.94 202 ASN A CA 1
ATOM 1692 C C . ASN A 1 202 ? 15.575 -7.737 10.876 1.00 97.94 202 ASN A C 1
ATOM 1694 O O . ASN A 1 202 ? 16.094 -8.175 9.856 1.00 97.94 202 ASN A O 1
ATOM 1698 N N . TYR A 1 203 ? 14.247 -7.754 11.054 1.00 97.81 203 TYR A N 1
ATOM 1699 C CA . TYR A 1 203 ? 13.332 -8.256 10.023 1.00 97.81 203 TYR A CA 1
ATOM 1700 C C . TYR A 1 203 ? 13.445 -7.467 8.713 1.00 97.81 203 TYR A C 1
ATOM 1702 O O . TYR A 1 203 ? 13.398 -8.057 7.634 1.00 97.81 203 TYR A O 1
ATOM 1710 N N . PHE A 1 204 ? 13.578 -6.139 8.799 1.00 98.00 204 PHE A N 1
ATOM 1711 C CA . PHE A 1 204 ? 13.642 -5.274 7.621 1.00 98.00 204 PHE A CA 1
ATOM 1712 C C . PHE A 1 204 ? 15.030 -5.166 6.993 1.00 98.00 204 PHE A C 1
ATOM 1714 O O . PHE A 1 204 ? 15.144 -4.568 5.923 1.00 98.00 204 PHE A O 1
ATOM 1721 N N . GLN A 1 205 ? 16.061 -5.753 7.598 1.00 97.75 205 GLN A N 1
ATOM 1722 C CA . GLN A 1 205 ? 17.408 -5.756 7.043 1.00 97.75 205 GLN A CA 1
ATOM 1723 C C . GLN A 1 205 ? 17.418 -6.387 5.642 1.00 97.75 205 GLN A C 1
ATOM 1725 O O . GLN A 1 205 ? 16.966 -7.513 5.444 1.00 97.75 205 GLN A O 1
ATOM 1730 N N . GLY A 1 206 ? 17.918 -5.653 4.645 1.00 96.69 206 GLY A N 1
ATOM 1731 C CA . GLY A 1 206 ? 17.960 -6.107 3.257 1.00 96.69 206 GLY A CA 1
ATOM 1732 C C . GLY A 1 206 ? 16.590 -6.285 2.592 1.00 96.69 206 GLY A C 1
ATOM 1733 O O . GLY A 1 206 ? 16.527 -6.923 1.539 1.00 96.69 206 GLY A O 1
ATOM 1734 N N . LYS A 1 207 ? 15.500 -5.751 3.164 1.00 97.44 207 LYS A N 1
ATOM 1735 C CA . LYS A 1 207 ? 14.151 -5.872 2.592 1.00 97.44 207 LYS A CA 1
ATOM 1736 C C . LYS A 1 207 ? 13.821 -4.737 1.623 1.00 97.44 207 LYS A C 1
ATOM 1738 O O . LYS A 1 207 ? 13.971 -3.551 1.929 1.00 97.44 207 LYS A O 1
ATOM 1743 N N . THR A 1 208 ? 13.243 -5.111 0.486 1.00 97.62 208 THR A N 1
ATOM 1744 C CA . THR A 1 208 ? 12.547 -4.192 -0.424 1.00 97.62 208 THR A CA 1
ATOM 1745 C C . THR A 1 208 ? 11.049 -4.365 -0.265 1.00 97.62 208 THR A C 1
ATOM 1747 O O . THR A 1 208 ? 10.552 -5.490 -0.271 1.00 97.62 208 THR A O 1
ATOM 1750 N N . ARG A 1 209 ? 10.322 -3.252 -0.191 1.00 97.81 209 ARG A N 1
ATOM 1751 C CA . ARG A 1 209 ? 8.864 -3.247 -0.163 1.00 97.81 209 ARG A CA 1
ATOM 1752 C C . ARG A 1 209 ? 8.282 -2.890 -1.520 1.00 97.81 209 ARG A C 1
ATOM 1754 O O . ARG A 1 209 ? 8.671 -1.891 -2.124 1.00 97.81 209 ARG A O 1
ATOM 1761 N N . PHE A 1 210 ? 7.297 -3.673 -1.941 1.00 97.88 210 PHE A N 1
ATOM 1762 C CA . PHE A 1 210 ? 6.434 -3.418 -3.088 1.00 97.88 210 PHE A CA 1
ATOM 1763 C C . PHE A 1 210 ? 5.047 -3.028 -2.583 1.00 97.88 210 PHE A C 1
ATOM 1765 O O . PHE A 1 210 ? 4.475 -3.751 -1.773 1.00 97.88 210 PHE A O 1
ATOM 1772 N N . GLU A 1 211 ? 4.501 -1.906 -3.050 1.00 97.69 211 GLU A N 1
ATOM 1773 C CA . GLU A 1 211 ? 3.226 -1.368 -2.560 1.00 97.69 211 GLU A CA 1
ATOM 1774 C C . GLU A 1 211 ? 2.332 -0.843 -3.695 1.00 97.69 211 GLU A C 1
ATOM 1776 O O . GLU A 1 211 ? 2.771 -0.052 -4.536 1.00 97.69 211 GLU A O 1
ATOM 1781 N N . ILE A 1 212 ? 1.054 -1.239 -3.690 1.00 97.06 212 ILE A N 1
ATOM 1782 C CA . ILE A 1 212 ? -0.004 -0.753 -4.592 1.00 97.06 212 ILE A CA 1
ATOM 1783 C C . ILE A 1 212 ? -1.116 -0.094 -3.781 1.00 97.06 212 ILE A C 1
ATOM 1785 O O . ILE A 1 212 ? -1.623 -0.667 -2.821 1.00 97.06 212 ILE A O 1
ATOM 1789 N N . LYS A 1 213 ? -1.569 1.086 -4.225 1.00 95.50 213 LYS A N 1
ATOM 1790 C CA . LYS A 1 213 ? -2.634 1.856 -3.561 1.00 95.50 213 LYS A CA 1
ATOM 1791 C C . LYS A 1 213 ? -3.953 1.812 -4.329 1.00 95.50 213 LYS A C 1
ATOM 1793 O O . LYS A 1 213 ? -4.061 2.279 -5.474 1.00 95.50 213 LYS A O 1
ATOM 1798 N N . LEU A 1 214 ? -4.984 1.291 -3.672 1.00 95.25 214 LEU A N 1
ATOM 1799 C CA . LEU A 1 214 ? -6.365 1.264 -4.144 1.00 95.25 214 LEU A CA 1
ATOM 1800 C C . LEU A 1 214 ? -7.216 2.129 -3.206 1.00 95.25 214 LEU A C 1
ATOM 1802 O O . LEU A 1 214 ? -7.383 1.794 -2.043 1.00 95.25 214 LEU A O 1
ATOM 1806 N N . GLU A 1 215 ? -7.742 3.254 -3.695 1.00 92.88 215 GLU A N 1
ATOM 1807 C CA . GLU A 1 215 ? -8.335 4.311 -2.846 1.00 92.88 215 GLU A CA 1
ATOM 1808 C C . GLU A 1 215 ? -9.876 4.358 -2.876 1.00 92.88 215 GLU A C 1
ATOM 1810 O O . GLU A 1 215 ? -10.486 5.246 -2.277 1.00 92.88 215 GLU A O 1
ATOM 1815 N N . ASN A 1 216 ? -10.524 3.435 -3.597 1.00 91.00 216 ASN A N 1
ATOM 1816 C CA . ASN A 1 216 ? -11.984 3.343 -3.658 1.00 91.00 216 ASN A CA 1
ATOM 1817 C C . ASN A 1 216 ? -12.477 1.920 -3.968 1.00 91.00 216 ASN A C 1
ATOM 1819 O O . ASN A 1 216 ? -11.747 1.109 -4.541 1.00 91.00 216 ASN A O 1
ATOM 1823 N N . LYS A 1 217 ? -13.748 1.643 -3.637 1.00 94.69 217 LYS A N 1
ATOM 1824 C CA . LYS A 1 217 ? -14.397 0.332 -3.830 1.00 94.69 217 LYS A CA 1
ATOM 1825 C C . LYS A 1 217 ? -14.313 -0.187 -5.261 1.00 94.69 217 LYS A C 1
ATOM 1827 O O . LYS A 1 217 ? -13.946 -1.333 -5.475 1.00 94.69 217 LYS A O 1
ATOM 1832 N N . ARG A 1 218 ? -14.645 0.660 -6.239 1.00 93.12 218 ARG A N 1
ATOM 1833 C CA . ARG A 1 218 ? -14.712 0.275 -7.654 1.00 93.12 218 ARG A CA 1
ATOM 1834 C C . ARG A 1 218 ? -13.358 -0.220 -8.150 1.00 93.12 218 ARG A C 1
ATOM 1836 O O . ARG A 1 218 ? -13.282 -1.227 -8.846 1.00 93.12 218 ARG A O 1
ATOM 1843 N N . LYS A 1 219 ? -12.291 0.473 -7.753 1.00 92.00 219 LYS A N 1
ATOM 1844 C CA . LYS A 1 219 ? -10.917 0.092 -8.072 1.00 92.00 219 LYS A CA 1
ATOM 1845 C C . LYS A 1 219 ? -10.501 -1.187 -7.346 1.00 92.00 219 LYS A C 1
ATOM 1847 O O . LYS A 1 219 ? -9.888 -2.038 -7.975 1.00 92.00 219 LYS A O 1
ATOM 1852 N N . ILE A 1 220 ? -10.867 -1.344 -6.070 1.00 95.38 220 ILE A N 1
ATOM 1853 C CA . ILE A 1 220 ? -10.626 -2.581 -5.307 1.00 95.38 220 ILE A CA 1
ATOM 1854 C C . ILE A 1 220 ? -11.261 -3.779 -6.021 1.00 95.38 220 ILE A C 1
ATOM 1856 O O . ILE A 1 220 ? -10.555 -4.721 -6.360 1.00 95.38 220 ILE A O 1
ATOM 1860 N N . MET A 1 221 ? -12.557 -3.704 -6.331 1.00 95.31 221 MET A N 1
ATOM 1861 C CA . MET A 1 221 ? -13.294 -4.774 -7.013 1.00 95.31 221 MET A CA 1
ATOM 1862 C C . MET A 1 221 ? -12.684 -5.125 -8.372 1.00 95.31 221 MET A C 1
ATOM 1864 O O . MET A 1 221 ? -12.415 -6.289 -8.650 1.00 95.31 221 MET A O 1
ATOM 1868 N N . LYS A 1 222 ? -12.406 -4.111 -9.202 1.00 92.81 222 LYS A N 1
ATOM 1869 C CA . LYS A 1 222 ? -11.815 -4.298 -10.533 1.00 92.81 222 LYS A CA 1
ATOM 1870 C C . LYS A 1 222 ? -10.432 -4.942 -10.465 1.00 92.81 222 LYS A C 1
ATOM 1872 O O . LYS A 1 222 ? -10.145 -5.868 -11.214 1.00 92.81 222 LYS A O 1
ATOM 1877 N N . GLU A 1 223 ? -9.550 -4.420 -9.617 1.00 92.38 223 GLU A N 1
ATOM 1878 C CA . GLU A 1 223 ? -8.159 -4.863 -9.599 1.00 92.38 223 GLU A CA 1
ATOM 1879 C C . GLU A 1 223 ? -7.966 -6.183 -8.846 1.00 92.38 223 GLU A C 1
ATOM 1881 O O . GLU A 1 223 ? -7.063 -6.930 -9.211 1.00 92.38 223 GLU A O 1
ATOM 1886 N N . LEU A 1 224 ? -8.813 -6.509 -7.865 1.0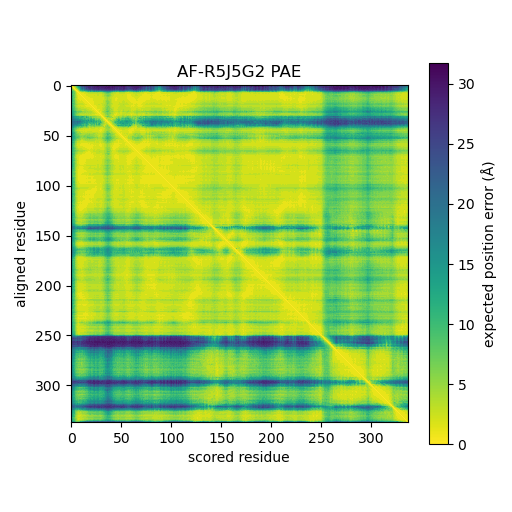0 93.81 224 LEU A N 1
ATOM 1887 C CA . LEU A 1 224 ? -8.798 -7.803 -7.168 1.00 93.81 224 LEU A CA 1
ATOM 1888 C C . LEU A 1 224 ? -9.703 -8.867 -7.809 1.00 93.81 224 LEU A C 1
ATOM 1890 O O . LEU A 1 224 ? -9.637 -10.016 -7.388 1.00 93.81 224 LEU A O 1
ATOM 1894 N N . GLU A 1 225 ? -10.497 -8.503 -8.823 1.00 94.25 225 GLU A N 1
ATOM 1895 C CA . GLU A 1 225 ? -11.473 -9.384 -9.493 1.00 94.25 225 GLU A CA 1
ATOM 1896 C C . GLU A 1 225 ? -12.505 -9.989 -8.524 1.00 94.25 225 GLU A C 1
ATOM 1898 O O . GLU A 1 225 ? -12.846 -11.166 -8.594 1.00 94.25 225 GLU A O 1
ATOM 1903 N N . ILE A 1 226 ? -13.021 -9.155 -7.616 1.00 95.56 226 ILE A N 1
ATOM 1904 C CA . ILE A 1 226 ? -14.017 -9.537 -6.603 1.00 95.56 226 ILE A CA 1
ATOM 1905 C C . ILE A 1 226 ? -15.339 -8.785 -6.804 1.00 95.56 226 ILE A C 1
ATOM 1907 O O . ILE A 1 226 ? -15.363 -7.655 -7.298 1.00 95.56 226 ILE A O 1
ATOM 1911 N N . SER A 1 227 ? -16.452 -9.410 -6.416 1.00 95.44 227 SER A N 1
ATOM 1912 C CA . SER A 1 227 ? -17.814 -8.889 -6.626 1.00 95.44 227 SER A CA 1
ATOM 1913 C C . SER A 1 227 ? -18.251 -7.851 -5.590 1.00 95.44 227 SER A C 1
ATOM 1915 O O . SER A 1 227 ? -19.159 -7.064 -5.854 1.00 95.44 227 SER A O 1
ATOM 1917 N N . ASN A 1 228 ? -17.615 -7.822 -4.423 1.00 97.31 228 ASN A N 1
ATOM 1918 C CA . ASN A 1 228 ? -17.869 -6.851 -3.370 1.00 97.31 228 ASN A CA 1
ATOM 1919 C C . ASN A 1 228 ? -16.562 -6.566 -2.600 1.00 97.31 228 ASN A C 1
ATOM 1921 O O . ASN A 1 228 ? -15.509 -7.099 -2.942 1.00 97.31 228 ASN A O 1
ATOM 1925 N N . THR A 1 229 ? -16.611 -5.693 -1.593 1.00 98.19 229 THR A N 1
ATOM 1926 C CA . THR A 1 229 ? -15.438 -5.354 -0.773 1.00 98.19 229 THR A CA 1
ATOM 1927 C C . THR A 1 229 ? -15.613 -5.692 0.703 1.00 98.19 229 THR A C 1
ATOM 1929 O O . THR A 1 229 ? -15.013 -5.024 1.538 1.00 98.19 229 THR A O 1
ATOM 1932 N N . ASP A 1 230 ? -16.444 -6.676 1.042 1.00 98.44 230 ASP A N 1
ATOM 1933 C CA . ASP A 1 230 ? -16.546 -7.187 2.410 1.00 98.44 230 ASP A CA 1
ATOM 1934 C C . ASP A 1 230 ? -15.240 -7.861 2.870 1.00 98.44 230 ASP A C 1
ATOM 1936 O O . ASP A 1 230 ? -14.304 -8.071 2.086 1.00 98.44 230 ASP A O 1
ATOM 1940 N N . PHE A 1 231 ? -15.156 -8.159 4.168 1.00 98.25 231 PHE A N 1
ATOM 1941 C CA . PHE A 1 231 ? -13.983 -8.797 4.761 1.00 98.25 231 PHE A CA 1
ATOM 1942 C C . PHE A 1 231 ? -13.603 -10.097 4.063 1.00 98.25 231 PHE A C 1
ATOM 1944 O O . PHE A 1 231 ? -12.457 -10.248 3.643 1.00 98.25 231 PHE A O 1
ATOM 1951 N N . HIS A 1 232 ? -14.550 -11.014 3.889 1.00 96.19 232 HIS A N 1
ATOM 1952 C CA . HIS A 1 232 ? -14.261 -12.327 3.326 1.00 96.19 232 HIS A CA 1
ATOM 1953 C C . HIS A 1 232 ? -13.789 -12.243 1.870 1.00 96.19 232 HIS A C 1
ATOM 1955 O O . HIS A 1 232 ? -12.839 -12.932 1.501 1.00 96.19 232 HIS A O 1
ATOM 1961 N N . SER A 1 233 ? -14.388 -11.372 1.061 1.00 96.62 233 SER A N 1
ATOM 1962 C CA . SER A 1 233 ? -14.046 -11.194 -0.352 1.00 96.62 233 SER A CA 1
ATOM 1963 C C . SER A 1 233 ? -12.657 -10.589 -0.535 1.00 96.62 233 SER A C 1
ATOM 1965 O O . SER A 1 233 ? -11.892 -11.036 -1.389 1.00 96.62 233 SER A O 1
ATOM 1967 N N . VAL A 1 234 ? -12.301 -9.587 0.277 1.00 97.00 234 VAL A N 1
ATOM 1968 C CA . VAL A 1 234 ? -10.979 -8.944 0.210 1.00 97.00 234 VAL A CA 1
ATOM 1969 C C . VAL A 1 234 ? -9.885 -9.856 0.754 1.00 97.00 234 VAL A C 1
ATOM 1971 O O . VAL A 1 234 ? -8.830 -9.976 0.136 1.00 97.00 234 VAL A O 1
ATOM 1974 N N . MET A 1 235 ? -10.124 -10.496 1.897 1.00 95.00 235 MET A N 1
ATOM 1975 C CA . MET A 1 235 ? -9.106 -11.256 2.625 1.00 95.00 235 MET A CA 1
ATOM 1976 C C . MET A 1 235 ? -8.817 -12.630 2.002 1.00 95.00 235 MET A C 1
ATOM 1978 O O . MET A 1 235 ? -7.715 -13.149 2.156 1.00 95.00 235 MET A O 1
ATOM 1982 N N . ASN A 1 236 ? -9.769 -13.204 1.257 1.00 91.81 236 ASN A N 1
ATOM 1983 C CA . ASN A 1 236 ? -9.617 -14.511 0.603 1.00 91.81 236 ASN A CA 1
ATOM 1984 C C . ASN A 1 236 ? -9.330 -14.424 -0.906 1.00 91.81 236 ASN A C 1
ATOM 1986 O O . ASN A 1 236 ? -9.446 -15.427 -1.614 1.00 91.81 236 ASN A O 1
ATOM 1990 N N . THR A 1 237 ? -8.984 -13.246 -1.435 1.00 90.62 237 THR A N 1
ATOM 1991 C CA . THR A 1 237 ? -8.599 -13.146 -2.849 1.00 90.62 237 THR A CA 1
ATOM 1992 C C . THR A 1 237 ? -7.306 -13.919 -3.119 1.00 90.62 237 THR A C 1
ATOM 1994 O O . THR A 1 237 ? -6.326 -13.803 -2.387 1.00 90.62 237 THR A O 1
ATOM 1997 N N . ASN A 1 238 ? -7.284 -14.675 -4.217 1.00 85.75 238 ASN A N 1
ATOM 1998 C CA . ASN A 1 238 ? -6.097 -15.400 -4.681 1.00 85.75 238 ASN A CA 1
ATOM 1999 C C . ASN A 1 238 ? -5.273 -14.594 -5.700 1.00 85.75 238 ASN A C 1
ATOM 2001 O O . ASN A 1 238 ? -4.281 -15.090 -6.241 1.00 85.75 238 ASN A O 1
ATOM 2005 N N . LYS A 1 239 ? -5.696 -13.366 -6.029 1.00 89.25 239 LYS A N 1
ATOM 2006 C CA . LYS A 1 239 ? -5.067 -12.577 -7.086 1.00 89.25 239 LYS A CA 1
ATOM 2007 C C . LYS A 1 239 ? -3.777 -11.920 -6.593 1.00 89.25 239 LYS A C 1
ATOM 2009 O O . LYS A 1 239 ? -3.806 -10.979 -5.803 1.00 89.25 239 LYS A O 1
ATOM 2014 N N . ASN A 1 240 ? -2.639 -12.327 -7.159 1.00 90.94 240 ASN A N 1
ATOM 2015 C CA . ASN A 1 240 ? -1.366 -11.628 -6.969 1.00 90.94 240 ASN A CA 1
ATOM 2016 C C . ASN A 1 240 ? -1.308 -10.364 -7.850 1.00 90.94 240 ASN A C 1
ATOM 2018 O O . ASN A 1 240 ? -0.743 -10.343 -8.948 1.00 90.94 240 ASN A O 1
ATOM 2022 N N . ILE A 1 241 ? -1.947 -9.296 -7.373 1.00 92.19 241 ILE A N 1
ATOM 2023 C CA . ILE A 1 241 ? -2.005 -8.006 -8.068 1.00 92.19 241 ILE A CA 1
ATOM 2024 C C . ILE A 1 241 ? -0.628 -7.345 -8.218 1.00 92.19 241 ILE A C 1
ATOM 2026 O O . ILE A 1 241 ? -0.391 -6.686 -9.230 1.00 92.19 241 ILE A O 1
ATOM 2030 N N . LEU A 1 242 ? 0.283 -7.542 -7.256 1.00 94.31 242 LEU A N 1
ATOM 2031 C CA . LEU A 1 242 ? 1.647 -7.012 -7.324 1.00 94.31 242 LEU A CA 1
ATOM 2032 C C . LEU A 1 242 ? 2.377 -7.593 -8.532 1.00 94.31 242 LEU A C 1
ATOM 2034 O O . LEU A 1 242 ? 2.878 -6.831 -9.355 1.00 94.31 242 LEU A O 1
ATOM 2038 N N . LEU A 1 243 ? 2.344 -8.918 -8.693 1.00 93.38 243 LEU A N 1
ATOM 2039 C CA . LEU A 1 243 ? 2.925 -9.593 -9.850 1.00 93.38 243 LEU A CA 1
ATOM 2040 C C . LEU A 1 243 ? 2.228 -9.186 -11.155 1.00 93.38 243 LEU A C 1
ATOM 2042 O O . LEU A 1 243 ? 2.901 -8.916 -12.145 1.00 93.38 243 LEU A O 1
ATOM 2046 N N . SER A 1 244 ? 0.893 -9.090 -11.167 1.00 92.00 244 SER A N 1
ATOM 2047 C CA . SER A 1 244 ? 0.155 -8.684 -12.371 1.00 92.00 244 SER A CA 1
ATOM 2048 C C . SER A 1 244 ? 0.528 -7.272 -12.826 1.00 92.00 244 SER A C 1
ATOM 2050 O O . SER A 1 244 ? 0.779 -7.061 -14.012 1.00 92.00 244 SER A O 1
ATOM 2052 N N . LEU A 1 245 ? 0.593 -6.299 -11.910 1.00 91.69 245 LEU A N 1
ATOM 2053 C CA . LEU A 1 245 ? 0.984 -4.933 -12.255 1.00 91.69 245 LEU A CA 1
ATOM 2054 C C . LEU A 1 245 ? 2.474 -4.829 -12.597 1.00 91.69 245 LEU A C 1
ATOM 2056 O O . LEU A 1 245 ? 2.814 -4.107 -13.529 1.00 91.69 245 LEU A O 1
ATOM 2060 N N . PHE A 1 246 ? 3.343 -5.566 -11.900 1.00 92.25 246 PHE A N 1
ATOM 2061 C CA . PHE A 1 246 ? 4.761 -5.660 -12.244 1.00 92.25 246 PHE A CA 1
ATOM 2062 C C . PHE A 1 246 ? 4.930 -6.140 -13.693 1.00 92.25 246 PHE A C 1
ATOM 2064 O O . PHE A 1 246 ? 5.526 -5.445 -14.511 1.00 92.25 246 PHE A O 1
ATOM 2071 N N . ASN A 1 247 ? 4.293 -7.253 -14.054 1.00 89.94 247 ASN A N 1
ATOM 2072 C CA . ASN A 1 247 ? 4.301 -7.782 -15.417 1.00 89.94 247 ASN A CA 1
ATOM 2073 C C . ASN A 1 247 ? 3.716 -6.786 -16.430 1.00 89.94 247 ASN A C 1
ATOM 2075 O O . ASN A 1 247 ? 4.326 -6.533 -17.457 1.00 89.94 247 ASN A O 1
ATOM 2079 N N . LYS A 1 248 ? 2.602 -6.106 -16.125 1.00 88.19 248 LYS A N 1
ATOM 2080 C CA . LYS A 1 248 ? 2.051 -5.056 -17.011 1.00 88.19 248 LYS A CA 1
ATOM 2081 C C . LYS A 1 248 ? 3.034 -3.913 -17.312 1.00 88.19 248 LYS A C 1
ATOM 2083 O O . LYS A 1 248 ? 2.895 -3.272 -18.351 1.00 88.19 248 LYS A O 1
ATOM 2088 N N . ILE A 1 249 ? 3.956 -3.609 -16.398 1.00 88.00 249 ILE A N 1
ATOM 2089 C CA . ILE A 1 249 ? 4.930 -2.517 -16.550 1.00 88.00 249 ILE A CA 1
ATOM 2090 C C . ILE A 1 249 ? 6.189 -3.002 -17.282 1.00 88.00 249 ILE A C 1
ATOM 2092 O O . ILE A 1 249 ? 6.699 -2.294 -18.155 1.00 88.00 249 ILE A O 1
ATOM 2096 N N . PHE A 1 250 ? 6.685 -4.189 -16.924 1.00 85.00 250 PHE A N 1
ATOM 2097 C CA . PHE A 1 250 ? 8.002 -4.680 -17.343 1.00 85.00 250 PHE A CA 1
ATOM 2098 C C . PHE A 1 250 ? 7.963 -5.756 -18.436 1.00 85.00 250 PHE A C 1
ATOM 2100 O O . PHE A 1 250 ? 8.990 -6.010 -19.063 1.00 85.00 250 PHE A O 1
ATOM 2107 N N . ASP A 1 251 ? 6.807 -6.359 -18.724 1.00 77.69 251 ASP A N 1
ATOM 2108 C CA . ASP A 1 251 ? 6.649 -7.258 -19.868 1.00 77.69 251 ASP A CA 1
ATOM 2109 C C . ASP A 1 251 ? 6.496 -6.403 -21.131 1.00 77.69 251 ASP A C 1
ATOM 2111 O O . ASP A 1 251 ? 5.403 -6.013 -21.547 1.00 77.69 251 ASP A O 1
ATOM 2115 N N . ALA A 1 252 ? 7.627 -6.064 -21.745 1.00 57.12 252 ALA A N 1
ATOM 2116 C CA . ALA A 1 252 ? 7.623 -5.635 -23.131 1.00 57.12 252 ALA A CA 1
ATOM 2117 C C . ALA A 1 252 ? 7.365 -6.849 -24.031 1.00 57.12 252 ALA A C 1
ATOM 2119 O O . ALA A 1 252 ? 7.874 -7.930 -23.764 1.00 57.12 252 ALA A O 1
ATOM 2120 N N . ASP A 1 253 ? 6.624 -6.637 -25.117 1.00 51.97 253 ASP A N 1
ATOM 2121 C CA . ASP A 1 253 ? 6.451 -7.579 -26.225 1.00 51.97 253 ASP A CA 1
ATOM 2122 C C . ASP A 1 253 ? 7.803 -8.243 -26.587 1.00 51.97 253 ASP A C 1
ATOM 2124 O O . ASP A 1 253 ? 8.684 -7.607 -27.171 1.00 51.97 253 ASP A O 1
ATOM 2128 N N . THR A 1 254 ? 8.005 -9.500 -26.173 1.00 47.59 254 THR A N 1
ATOM 2129 C CA . THR A 1 254 ? 9.268 -10.264 -26.274 1.00 47.59 254 THR A CA 1
ATOM 2130 C C . THR A 1 254 ? 9.530 -10.794 -27.687 1.00 47.59 254 THR A C 1
ATOM 2132 O O . THR A 1 254 ? 10.349 -11.686 -27.899 1.00 47.59 254 THR A O 1
ATOM 2135 N N . SER A 1 255 ? 8.854 -10.236 -28.692 1.00 45.53 255 SER A N 1
ATOM 2136 C CA . SER A 1 255 ? 8.947 -10.663 -30.092 1.00 45.53 255 SER A CA 1
ATOM 2137 C C . SER A 1 255 ? 10.325 -10.432 -30.730 1.00 45.53 255 SER A C 1
ATOM 2139 O O . SER A 1 255 ? 10.589 -10.925 -31.830 1.00 45.53 255 SER A O 1
ATOM 2141 N N . HIS A 1 256 ? 11.245 -9.748 -30.047 1.00 49.31 256 HIS A N 1
ATOM 2142 C CA . HIS A 1 256 ? 12.626 -9.591 -30.489 1.00 49.31 256 HIS A CA 1
ATOM 2143 C C . HIS A 1 256 ? 13.484 -10.752 -29.975 1.00 49.31 256 HIS A C 1
ATOM 2145 O O . HIS A 1 256 ? 14.044 -10.710 -28.883 1.00 49.31 256 HIS A O 1
ATOM 2151 N N . LYS A 1 257 ? 13.572 -11.810 -30.793 1.00 46.16 257 LYS A N 1
ATOM 2152 C CA . LYS A 1 257 ? 14.526 -12.910 -30.608 1.00 46.16 257 LYS A CA 1
ATOM 2153 C C . LYS A 1 257 ? 15.934 -12.346 -30.389 1.00 46.16 257 LYS A C 1
ATOM 2155 O O . LYS A 1 257 ? 16.338 -11.429 -31.102 1.00 46.16 257 LYS A O 1
ATOM 2160 N N . SER A 1 258 ? 16.641 -12.929 -29.419 1.00 45.56 258 SER A N 1
ATOM 2161 C CA . SER A 1 258 ? 18.075 -12.763 -29.163 1.00 45.56 258 SER A CA 1
ATOM 2162 C C . SER A 1 258 ? 18.866 -12.772 -30.474 1.00 45.56 258 SER A C 1
ATOM 2164 O O . SER A 1 258 ? 19.161 -13.824 -31.033 1.00 45.56 258 SER A O 1
ATOM 2166 N N . ASN A 1 259 ? 19.176 -11.579 -30.967 1.00 53.06 259 ASN A N 1
ATOM 2167 C CA . ASN A 1 259 ? 20.200 -11.347 -31.968 1.00 53.06 259 ASN A CA 1
ATOM 2168 C C . ASN A 1 259 ? 21.240 -10.466 -31.294 1.00 53.06 259 ASN A C 1
ATOM 2170 O O . ASN A 1 259 ? 20.886 -9.562 -30.548 1.00 53.06 259 ASN A O 1
ATOM 2174 N N . THR A 1 260 ? 22.519 -10.696 -31.541 1.00 58.38 260 THR A N 1
ATOM 2175 C CA . THR A 1 260 ? 23.554 -9.762 -31.108 1.00 58.38 260 THR A CA 1
ATOM 2176 C C . THR A 1 260 ? 23.351 -8.406 -31.801 1.00 58.38 260 THR A C 1
ATOM 2178 O O . THR A 1 260 ? 23.075 -8.365 -33.001 1.00 58.38 260 THR A O 1
ATOM 2181 N N . ILE A 1 261 ? 23.483 -7.280 -31.083 1.00 62.69 261 ILE A N 1
ATOM 2182 C CA . ILE A 1 261 ? 23.600 -5.976 -31.749 1.00 62.69 261 ILE A CA 1
ATOM 2183 C C . ILE A 1 261 ? 24.841 -6.024 -32.619 1.00 62.69 261 ILE A C 1
ATOM 2185 O O . ILE A 1 261 ? 25.956 -6.159 -32.117 1.00 62.69 261 ILE A O 1
ATOM 2189 N N . GLN A 1 262 ? 24.643 -5.844 -33.915 1.00 65.62 262 GLN A N 1
ATOM 2190 C CA . GLN A 1 262 ? 25.711 -5.454 -34.811 1.00 65.62 262 GLN A CA 1
ATOM 2191 C C . GLN A 1 262 ? 25.477 -3.988 -35.176 1.00 65.62 262 GLN A C 1
ATOM 2193 O O . GLN A 1 262 ? 24.499 -3.646 -35.843 1.00 65.62 262 GLN A O 1
ATOM 2198 N N . ILE A 1 263 ? 26.340 -3.100 -34.671 1.00 77.19 263 ILE A N 1
ATOM 2199 C CA . ILE A 1 263 ? 26.384 -1.704 -35.116 1.00 77.19 263 ILE A CA 1
ATOM 2200 C C . ILE A 1 263 ? 26.976 -1.728 -36.525 1.00 77.19 263 ILE A C 1
ATOM 2202 O O . ILE A 1 263 ? 28.189 -1.706 -36.705 1.00 77.19 263 ILE A O 1
ATOM 2206 N N . ASN A 1 264 ? 26.101 -1.849 -37.520 1.00 81.50 264 ASN A N 1
ATOM 2207 C CA . ASN A 1 264 ? 26.497 -2.153 -38.895 1.00 81.50 264 ASN A CA 1
ATOM 2208 C C . ASN A 1 264 ? 26.818 -0.909 -39.726 1.00 81.50 264 ASN A C 1
ATOM 2210 O O . ASN A 1 264 ? 27.369 -1.013 -40.818 1.00 81.50 264 ASN A O 1
ATOM 2214 N N . ASN A 1 265 ? 26.423 0.271 -39.255 1.00 84.94 265 ASN A N 1
ATOM 2215 C CA . ASN A 1 265 ? 26.588 1.521 -39.983 1.00 84.94 265 ASN A CA 1
ATOM 2216 C C . ASN A 1 265 ? 26.609 2.722 -39.026 1.00 84.94 265 ASN A C 1
ATOM 2218 O O . ASN A 1 265 ? 26.293 2.622 -37.837 1.00 84.94 265 ASN A O 1
ATOM 2222 N N . ILE A 1 266 ? 26.952 3.887 -39.580 1.00 86.50 266 ILE A N 1
ATOM 2223 C CA . ILE A 1 266 ? 27.041 5.149 -38.838 1.00 86.50 266 ILE A CA 1
ATOM 2224 C C . ILE A 1 266 ? 25.703 5.585 -38.219 1.00 86.50 266 ILE A C 1
ATOM 2226 O O . ILE A 1 266 ? 25.693 6.230 -37.173 1.00 86.50 266 ILE A O 1
ATOM 2230 N N . VAL A 1 267 ? 24.568 5.208 -38.821 1.00 86.12 267 VAL A N 1
ATOM 2231 C CA . VAL A 1 267 ? 23.235 5.527 -38.287 1.00 86.12 267 VAL A CA 1
ATOM 2232 C C . VAL A 1 267 ? 22.986 4.740 -37.006 1.00 86.12 267 VAL A C 1
ATOM 2234 O O . VAL A 1 267 ? 22.555 5.318 -36.012 1.00 86.12 267 VAL A O 1
ATOM 2237 N N . ASP A 1 268 ? 23.293 3.445 -36.998 1.00 84.25 268 ASP A N 1
ATOM 2238 C CA . ASP A 1 268 ? 23.162 2.606 -35.808 1.00 84.25 268 ASP A CA 1
ATOM 2239 C C . ASP A 1 268 ? 24.119 3.079 -34.700 1.00 84.25 268 ASP A C 1
ATOM 2241 O O . ASP A 1 268 ? 23.713 3.164 -33.542 1.00 84.25 268 ASP A O 1
ATOM 2245 N N . TYR A 1 269 ? 25.342 3.504 -35.047 1.00 86.12 269 TYR A N 1
ATOM 2246 C CA . TYR A 1 269 ? 26.267 4.124 -34.088 1.00 86.12 269 TYR A CA 1
ATOM 2247 C C . TYR A 1 269 ? 25.691 5.414 -33.485 1.00 86.12 269 TYR A C 1
ATOM 2249 O O . TYR A 1 269 ? 25.733 5.607 -32.270 1.00 86.12 269 TYR A O 1
ATOM 2257 N N . GLY A 1 270 ? 25.092 6.276 -34.312 1.00 89.56 270 GLY A N 1
ATOM 2258 C CA . GLY A 1 270 ? 24.422 7.492 -33.852 1.00 89.56 270 GLY A CA 1
ATOM 2259 C C . GLY A 1 270 ? 23.276 7.201 -32.878 1.00 89.56 270 GLY A C 1
ATOM 2260 O O . GLY A 1 270 ? 23.191 7.830 -31.824 1.00 89.56 270 GLY A O 1
ATOM 2261 N N . LEU A 1 271 ? 22.435 6.205 -33.175 1.00 89.31 271 LEU A N 1
ATOM 2262 C CA . LEU A 1 271 ? 21.356 5.785 -32.270 1.00 89.31 271 LEU A CA 1
ATOM 2263 C C . LEU A 1 271 ? 21.892 5.245 -30.947 1.00 89.31 271 LEU A C 1
ATOM 2265 O O . LEU A 1 271 ? 21.351 5.566 -29.891 1.00 89.31 271 LEU A O 1
ATOM 2269 N N . TRP A 1 272 ? 22.973 4.470 -30.990 1.00 87.62 272 TRP A N 1
ATOM 2270 C CA . TRP A 1 272 ? 23.631 3.984 -29.785 1.00 87.62 272 TRP A CA 1
ATOM 2271 C C . TRP A 1 272 ? 24.189 5.123 -28.923 1.00 87.62 272 TRP A C 1
ATOM 2273 O O . TRP A 1 272 ? 23.988 5.130 -27.708 1.00 87.62 272 TRP A O 1
ATOM 2283 N N . CYS A 1 273 ? 24.828 6.120 -29.539 1.00 89.56 273 CYS A N 1
ATOM 2284 C CA . CYS A 1 273 ? 25.304 7.312 -28.839 1.00 89.56 273 CYS A CA 1
ATOM 2285 C C . CYS A 1 273 ? 24.160 8.052 -28.136 1.00 89.56 273 CYS A C 1
ATOM 2287 O O . CYS A 1 273 ? 24.304 8.396 -26.966 1.00 89.56 273 CYS A O 1
ATOM 2289 N N . ILE A 1 274 ? 23.012 8.221 -28.804 1.00 91.12 274 ILE A N 1
ATOM 2290 C CA . ILE A 1 274 ? 21.807 8.826 -28.212 1.00 91.12 274 ILE A CA 1
ATOM 2291 C C . ILE A 1 274 ? 21.331 8.003 -27.008 1.00 91.12 274 ILE A C 1
ATOM 2293 O O . ILE A 1 274 ? 21.143 8.545 -25.922 1.00 91.12 274 ILE A O 1
ATOM 2297 N N . ILE A 1 275 ? 21.192 6.681 -27.159 1.00 90.12 275 ILE A N 1
ATOM 2298 C 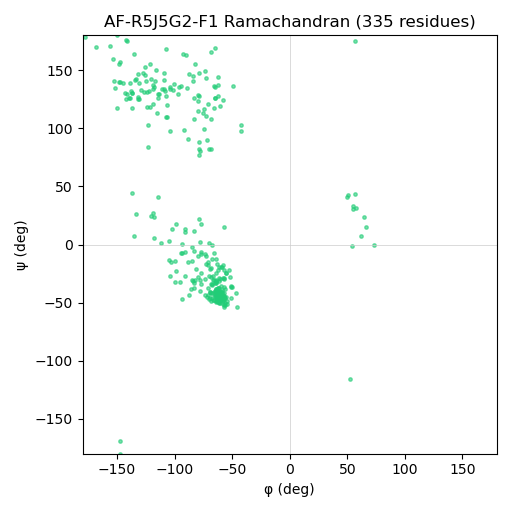CA . ILE A 1 275 ? 20.748 5.798 -26.069 1.00 90.12 275 ILE A CA 1
ATOM 2299 C C . ILE A 1 275 ? 21.654 5.943 -24.838 1.00 90.12 275 ILE A C 1
ATOM 2301 O O . ILE A 1 275 ? 21.153 6.095 -23.722 1.00 90.12 275 ILE A O 1
ATOM 2305 N N . ARG A 1 276 ? 22.981 5.942 -25.027 1.00 89.06 276 ARG A N 1
ATOM 2306 C CA . ARG A 1 276 ? 23.936 6.094 -23.920 1.00 89.06 276 ARG A CA 1
ATOM 2307 C C . ARG A 1 276 ? 23.920 7.490 -23.312 1.00 89.06 276 ARG A C 1
ATOM 2309 O O . ARG A 1 276 ? 23.977 7.605 -22.090 1.00 89.06 276 ARG A O 1
ATOM 2316 N N . TYR A 1 277 ? 23.823 8.529 -24.140 1.00 92.06 277 TYR A N 1
ATOM 2317 C CA . TYR A 1 277 ? 23.753 9.918 -23.686 1.00 92.06 277 TYR A CA 1
ATOM 2318 C C . TYR A 1 277 ? 22.574 10.127 -22.727 1.00 92.06 277 TYR A C 1
ATOM 2320 O O . TYR A 1 277 ? 22.741 10.659 -21.631 1.00 92.06 277 TYR A O 1
ATOM 2328 N N . HIS A 1 278 ? 21.413 9.574 -23.078 1.00 89.56 278 HIS A N 1
ATOM 2329 C CA . HIS A 1 278 ? 20.210 9.602 -22.248 1.00 89.56 278 HIS A CA 1
ATOM 2330 C C . HIS A 1 278 ? 20.162 8.516 -21.169 1.00 89.56 278 HIS A C 1
ATOM 2332 O O . HIS A 1 278 ? 19.108 8.295 -20.573 1.00 89.56 278 HIS A O 1
ATOM 2338 N N . LYS A 1 279 ? 21.271 7.811 -20.911 1.00 86.88 279 LYS A N 1
ATOM 2339 C CA . LYS A 1 279 ? 21.361 6.750 -19.896 1.00 86.88 279 LYS A CA 1
ATOM 2340 C C . LYS A 1 279 ? 20.221 5.731 -20.008 1.00 86.88 279 LYS A C 1
ATOM 2342 O O . LYS A 1 279 ? 19.683 5.289 -18.994 1.00 86.88 279 LYS A O 1
ATOM 2347 N N . PHE A 1 280 ? 19.879 5.356 -21.242 1.00 85.50 280 PHE A N 1
ATOM 2348 C CA . PHE A 1 280 ? 18.844 4.370 -21.556 1.00 85.50 280 PHE A CA 1
ATOM 2349 C C . PHE A 1 280 ? 17.412 4.792 -21.137 1.00 85.50 280 PHE A C 1
ATOM 2351 O O . PHE A 1 280 ? 16.538 3.945 -20.971 1.00 85.50 280 PHE A O 1
ATOM 2358 N N . ASP A 1 281 ? 17.133 6.097 -21.001 1.00 85.81 281 ASP A N 1
ATOM 2359 C CA . ASP A 1 281 ? 15.785 6.632 -20.761 1.00 85.81 281 ASP A CA 1
ATOM 2360 C C . ASP A 1 281 ? 15.067 6.982 -22.080 1.00 85.81 281 ASP A C 1
ATOM 2362 O O . ASP A 1 281 ? 15.226 8.070 -22.644 1.00 85.81 281 ASP A O 1
ATOM 2366 N N . LEU A 1 282 ? 14.207 6.071 -22.554 1.00 88.00 282 LEU A N 1
ATOM 2367 C CA . LEU A 1 282 ? 13.395 6.265 -23.767 1.00 88.00 282 LEU A CA 1
ATOM 2368 C C . LEU A 1 282 ? 12.503 7.507 -23.721 1.00 88.00 282 LEU A C 1
ATOM 2370 O O . LEU A 1 282 ? 12.172 8.069 -24.768 1.00 88.00 282 LEU A O 1
ATOM 2374 N N . ARG A 1 283 ? 12.078 7.928 -22.528 1.00 86.56 283 ARG A N 1
ATOM 2375 C CA . ARG A 1 283 ? 11.209 9.088 -22.371 1.00 86.56 283 ARG A CA 1
ATOM 2376 C C . ARG A 1 283 ? 11.999 10.379 -22.508 1.00 86.56 283 ARG A C 1
ATOM 2378 O O . ARG A 1 283 ? 11.501 11.292 -23.160 1.00 86.56 283 ARG A O 1
ATOM 2385 N N . SER A 1 284 ? 13.205 10.431 -21.947 1.00 88.69 284 SER A N 1
ATOM 2386 C CA . SER A 1 284 ? 14.134 11.547 -22.143 1.00 88.69 284 SER A CA 1
ATOM 2387 C C . SER A 1 284 ? 14.500 11.704 -23.622 1.00 88.69 284 SER A C 1
ATOM 2389 O O . SER A 1 284 ? 14.361 12.802 -24.154 1.00 88.69 284 SER A O 1
ATOM 2391 N N . ILE A 1 285 ? 14.818 10.601 -24.315 1.00 91.19 285 ILE A N 1
ATOM 2392 C CA . ILE A 1 285 ? 15.085 10.602 -25.765 1.00 91.19 285 ILE A CA 1
ATOM 2393 C C . ILE A 1 285 ? 13.884 11.155 -26.544 1.00 91.19 285 ILE A C 1
ATOM 2395 O O . ILE A 1 285 ? 14.021 12.051 -27.374 1.00 91.19 285 ILE A O 1
ATOM 2399 N N . GLU A 1 286 ? 12.679 10.629 -26.291 1.00 90.56 286 GLU A N 1
ATOM 2400 C CA . GLU A 1 286 ? 11.482 11.083 -27.005 1.00 90.56 286 GLU A CA 1
ATOM 2401 C C . GLU A 1 286 ? 11.147 12.552 -26.705 1.00 90.56 286 GLU A C 1
ATOM 2403 O O . GLU A 1 286 ? 10.614 13.238 -27.578 1.00 90.56 286 GLU A O 1
ATOM 2408 N N . GLN A 1 287 ? 11.426 13.029 -25.488 1.00 89.12 287 GLN A N 1
ATOM 2409 C CA . GLN A 1 287 ? 11.193 14.417 -25.102 1.00 89.12 287 GLN A CA 1
ATOM 2410 C C . GLN A 1 287 ? 12.174 15.361 -25.801 1.00 89.12 287 GLN A C 1
ATOM 2412 O O . GLN A 1 287 ? 11.713 16.313 -26.417 1.00 89.12 287 GLN A O 1
ATOM 2417 N N . GLU A 1 288 ? 13.475 15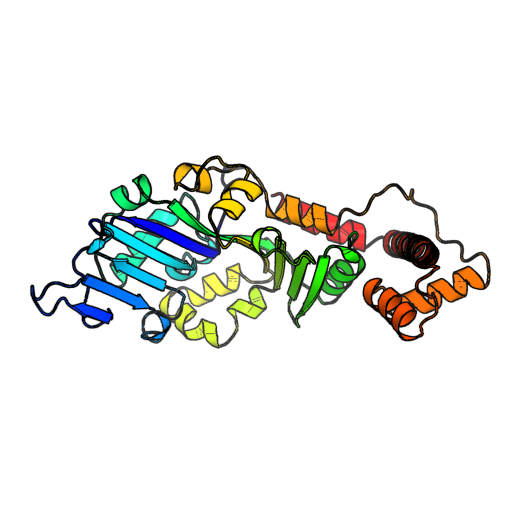.055 -25.824 1.00 92.25 288 GLU A N 1
ATOM 2418 C CA . GLU A 1 288 ? 14.460 15.879 -26.538 1.00 92.25 288 GLU A CA 1
ATOM 2419 C C . GLU A 1 288 ? 14.124 15.979 -28.031 1.00 92.25 288 GLU A C 1
ATOM 2421 O O . GLU A 1 288 ? 14.073 17.075 -28.585 1.00 92.25 288 GLU A O 1
ATOM 2426 N N . ILE A 1 289 ? 13.776 14.853 -28.669 1.00 90.25 289 ILE A N 1
ATOM 2427 C CA . ILE A 1 289 ? 13.349 14.819 -30.077 1.00 90.25 289 ILE A CA 1
ATOM 2428 C C . ILE A 1 289 ? 12.137 15.737 -30.334 1.00 90.25 289 ILE A C 1
ATOM 2430 O O . ILE A 1 289 ? 12.031 16.339 -31.409 1.00 90.25 289 ILE A O 1
ATOM 2434 N N . LYS A 1 290 ? 11.204 15.832 -29.374 1.00 87.62 290 LYS A N 1
ATOM 2435 C CA . LYS A 1 290 ? 10.044 16.736 -29.453 1.00 87.62 290 LYS A CA 1
ATOM 2436 C C . LYS A 1 290 ? 10.445 18.190 -29.233 1.00 87.62 290 LYS A C 1
ATOM 2438 O O . LYS A 1 290 ? 9.969 19.041 -29.978 1.00 87.62 290 LYS A O 1
ATOM 2443 N N . ASP A 1 291 ? 11.302 18.459 -28.256 1.00 89.75 291 ASP A N 1
ATOM 2444 C CA . ASP A 1 291 ? 11.712 19.812 -27.873 1.00 89.75 291 ASP A CA 1
ATOM 2445 C C . ASP A 1 291 ? 12.485 20.497 -29.007 1.00 89.75 291 ASP A C 1
ATOM 2447 O O . ASP A 1 291 ? 12.195 21.641 -29.354 1.00 89.75 291 ASP A O 1
ATOM 2451 N N . ILE A 1 292 ? 13.373 19.767 -29.689 1.00 89.94 292 ILE A N 1
ATOM 2452 C CA . ILE A 1 292 ? 14.094 20.272 -30.872 1.00 89.94 292 ILE A CA 1
ATOM 2453 C C . ILE A 1 292 ? 13.240 20.260 -32.152 1.00 89.94 292 ILE A C 1
ATOM 2455 O O . ILE A 1 292 ? 13.729 20.592 -33.230 1.00 89.94 292 ILE A O 1
ATOM 2459 N N . SER A 1 293 ? 11.966 19.860 -32.058 1.00 85.44 293 SER A N 1
ATOM 2460 C CA . SER A 1 293 ? 11.011 19.820 -33.173 1.00 85.44 293 SER A CA 1
ATOM 2461 C C . SER A 1 293 ? 11.486 19.006 -34.389 1.00 85.44 293 SER A C 1
ATOM 2463 O O . SER A 1 293 ? 11.121 19.311 -35.526 1.00 85.44 293 SER A O 1
ATOM 2465 N N . LEU A 1 294 ? 12.255 17.929 -34.162 1.00 84.00 294 LEU A N 1
ATOM 2466 C CA . LEU A 1 294 ? 12.834 17.097 -35.232 1.00 84.00 294 LEU A CA 1
ATOM 2467 C C . LEU A 1 294 ? 11.759 16.457 -36.128 1.00 84.00 294 LEU A C 1
ATOM 2469 O O . LEU A 1 294 ? 11.977 16.209 -37.313 1.00 84.00 294 LEU A O 1
ATOM 2473 N N . TYR A 1 295 ? 10.580 16.195 -35.561 1.00 81.38 295 TYR A N 1
ATOM 2474 C CA . TYR A 1 295 ? 9.405 15.718 -36.282 1.00 81.38 295 TYR A CA 1
ATOM 2475 C C . TYR A 1 295 ? 8.275 16.739 -36.151 1.00 81.38 295 TYR A C 1
ATOM 2477 O O . TYR A 1 295 ? 7.806 17.023 -35.049 1.00 81.38 295 TYR A O 1
ATOM 2485 N N . SER A 1 296 ? 7.794 17.263 -37.281 1.00 72.62 296 SER A N 1
ATOM 2486 C CA . SER A 1 296 ? 6.621 18.140 -37.298 1.00 72.62 296 SER A CA 1
ATOM 2487 C C . SER A 1 296 ? 5.335 17.381 -36.937 1.00 72.62 296 SER A C 1
ATOM 2489 O O . SER A 1 296 ? 5.255 16.151 -36.997 1.00 72.62 296 SER A O 1
ATOM 2491 N N . ASN A 1 297 ? 4.259 18.115 -36.636 1.00 64.38 297 ASN A N 1
ATOM 2492 C CA . ASN A 1 297 ? 2.948 17.523 -36.334 1.00 64.38 297 ASN A CA 1
ATOM 2493 C C . ASN A 1 297 ? 2.416 16.578 -37.433 1.00 64.38 297 ASN A C 1
ATOM 2495 O O . ASN A 1 297 ? 1.634 15.677 -37.126 1.00 64.38 297 ASN A O 1
ATOM 2499 N N . LYS A 1 298 ? 2.863 16.740 -38.689 1.00 60.44 298 LYS A N 1
ATOM 2500 C CA . LYS A 1 298 ? 2.476 15.898 -39.835 1.00 60.44 298 LYS A CA 1
ATOM 2501 C C . LYS A 1 298 ? 3.229 14.558 -39.894 1.00 60.44 298 LYS A C 1
ATOM 2503 O O . LYS A 1 298 ? 2.840 13.685 -40.660 1.00 60.44 298 LYS A O 1
ATOM 2508 N N . THR A 1 299 ? 4.268 14.357 -39.078 1.00 70.06 299 THR A N 1
ATOM 2509 C CA . THR A 1 299 ? 5.132 13.161 -39.104 1.00 70.06 299 THR A CA 1
ATOM 2510 C C . THR A 1 299 ? 5.149 12.383 -37.783 1.00 70.06 299 THR A C 1
ATOM 2512 O O . THR A 1 299 ? 6.058 11.590 -37.539 1.00 70.06 299 THR A O 1
ATOM 2515 N N . LYS A 1 300 ? 4.101 12.500 -36.948 1.00 69.06 300 LYS A N 1
ATOM 2516 C CA . LYS A 1 300 ? 3.960 11.728 -35.688 1.00 69.06 300 LYS A CA 1
ATOM 2517 C C . LYS A 1 300 ? 4.150 10.214 -35.867 1.00 69.06 300 LYS A C 1
ATOM 2519 O O . LYS A 1 300 ? 4.730 9.555 -35.006 1.00 69.06 300 LYS A O 1
ATOM 2524 N N . GLY A 1 301 ? 3.710 9.659 -37.000 1.00 78.44 301 GLY A N 1
ATOM 2525 C CA . GLY A 1 301 ? 3.938 8.251 -37.338 1.00 78.44 301 GLY A CA 1
ATOM 2526 C C . GLY A 1 301 ? 5.418 7.898 -37.548 1.00 78.44 301 GLY A C 1
ATOM 2527 O O . GLY A 1 301 ? 5.835 6.799 -37.190 1.00 78.44 301 GLY A O 1
ATOM 2528 N N . ALA A 1 302 ? 6.223 8.828 -38.070 1.00 83.44 302 ALA A N 1
ATOM 2529 C CA . ALA A 1 302 ? 7.662 8.648 -38.263 1.00 83.44 302 ALA A CA 1
ATOM 2530 C C . ALA A 1 302 ? 8.416 8.656 -36.924 1.00 83.44 302 ALA A C 1
ATOM 2532 O O . ALA A 1 302 ? 9.207 7.746 -36.684 1.00 83.44 302 ALA A O 1
ATOM 2533 N N . LEU A 1 303 ? 8.076 9.573 -36.006 1.00 86.25 303 LEU A N 1
ATOM 2534 C CA . LEU A 1 303 ? 8.581 9.544 -34.625 1.00 86.25 303 LEU A CA 1
ATOM 2535 C C . LEU A 1 303 ? 8.275 8.198 -33.953 1.00 86.25 303 LEU A C 1
ATOM 2537 O O . LEU A 1 303 ? 9.140 7.584 -33.332 1.00 86.25 303 LEU A O 1
ATOM 2541 N N . GLY A 1 304 ? 7.042 7.706 -34.112 1.00 86.75 304 GLY A N 1
ATOM 2542 C CA . GLY A 1 304 ? 6.634 6.405 -33.589 1.00 86.75 304 GLY A CA 1
ATOM 2543 C C . GLY A 1 304 ? 7.501 5.253 -34.109 1.00 86.75 304 GLY A C 1
ATOM 2544 O O . GLY A 1 304 ? 7.925 4.413 -33.315 1.00 86.75 304 GLY A O 1
ATOM 2545 N N . LYS A 1 305 ? 7.796 5.226 -35.416 1.00 86.38 305 LYS A N 1
ATOM 2546 C CA . LYS A 1 305 ? 8.689 4.230 -36.037 1.00 86.38 305 LYS A CA 1
ATOM 2547 C C . LYS A 1 305 ? 10.126 4.354 -35.526 1.00 86.38 305 LYS A C 1
ATOM 2549 O O . LYS A 1 305 ? 10.726 3.339 -35.180 1.00 86.38 305 LYS A O 1
ATOM 2554 N N . GLN A 1 306 ? 10.643 5.574 -35.407 1.00 87.94 306 GLN A N 1
ATOM 2555 C CA . GLN A 1 306 ? 11.996 5.813 -34.912 1.00 87.94 306 GLN A CA 1
ATOM 2556 C C . GLN A 1 306 ? 12.158 5.351 -33.462 1.00 87.94 306 GLN A C 1
ATOM 2558 O O . GLN A 1 306 ? 13.087 4.612 -33.148 1.00 87.94 306 GLN A O 1
ATOM 2563 N N . MET A 1 307 ? 11.209 5.698 -32.591 1.00 89.00 307 MET A N 1
ATOM 2564 C CA . MET A 1 307 ? 11.233 5.252 -31.197 1.00 89.00 307 MET A CA 1
ATOM 2565 C C . MET A 1 307 ? 11.088 3.734 -31.064 1.00 89.00 307 MET A C 1
ATOM 2567 O O . MET A 1 307 ? 11.667 3.159 -30.149 1.00 89.00 307 MET A O 1
ATOM 2571 N N . LYS A 1 308 ? 10.369 3.060 -31.977 1.00 86.88 308 LYS A N 1
ATOM 2572 C CA . LYS A 1 308 ? 10.359 1.588 -32.029 1.00 86.88 308 LYS A CA 1
ATOM 2573 C C . LYS A 1 308 ? 11.749 1.030 -32.349 1.00 86.88 308 LYS A C 1
ATOM 2575 O O . LYS A 1 308 ? 12.168 0.094 -31.678 1.00 86.88 308 LYS A O 1
ATOM 2580 N N . LYS A 1 309 ? 12.476 1.620 -33.309 1.00 86.31 309 LYS A N 1
ATOM 2581 C CA . LYS A 1 309 ? 13.859 1.221 -33.630 1.00 86.31 309 LYS A CA 1
ATOM 2582 C C . LYS A 1 309 ? 14.799 1.446 -32.439 1.00 86.31 309 LYS A C 1
ATOM 2584 O O . LYS A 1 309 ? 15.534 0.535 -32.078 1.00 86.31 309 LYS A O 1
ATOM 2589 N N . ILE A 1 310 ? 14.731 2.620 -31.804 1.00 88.69 310 ILE A N 1
ATOM 2590 C CA . ILE A 1 310 ? 15.534 2.957 -30.613 1.00 88.69 310 ILE A CA 1
ATOM 2591 C C . ILE A 1 310 ? 15.233 1.983 -29.470 1.00 88.69 310 ILE A C 1
ATOM 2593 O O . ILE A 1 310 ? 16.159 1.422 -28.895 1.00 88.69 310 ILE A O 1
ATOM 2597 N N . LYS A 1 311 ? 13.950 1.726 -29.179 1.00 86.12 311 LYS A N 1
ATOM 2598 C CA . LYS A 1 311 ? 13.531 0.765 -28.150 1.00 86.12 311 LYS A CA 1
ATOM 2599 C C . LYS A 1 311 ? 14.058 -0.642 -28.436 1.00 86.12 311 LYS A C 1
ATOM 2601 O O . LYS A 1 311 ? 14.608 -1.254 -27.530 1.00 86.12 311 LYS A O 1
ATOM 2606 N N . ALA A 1 312 ? 13.923 -1.134 -29.668 1.00 82.62 312 ALA A N 1
ATOM 2607 C CA . ALA A 1 312 ? 14.419 -2.456 -30.041 1.00 82.62 312 ALA A CA 1
ATOM 2608 C C . ALA A 1 312 ? 15.944 -2.550 -29.877 1.00 82.62 312 ALA A C 1
ATOM 2610 O O . ALA A 1 312 ? 16.434 -3.479 -29.246 1.00 82.62 312 ALA A O 1
ATOM 2611 N N . MET A 1 313 ? 16.694 -1.554 -30.363 1.00 85.38 313 MET A N 1
ATOM 2612 C CA . MET A 1 313 ? 18.149 -1.503 -30.188 1.00 85.38 313 MET A CA 1
ATOM 2613 C C . MET A 1 313 ? 18.543 -1.468 -28.707 1.00 85.38 313 MET A C 1
ATOM 2615 O O . MET A 1 313 ? 19.434 -2.196 -28.288 1.00 85.38 313 MET A O 1
ATOM 2619 N N . MET A 1 314 ? 17.852 -0.665 -27.900 1.00 84.81 314 MET A N 1
ATOM 2620 C CA . MET A 1 314 ? 18.082 -0.587 -26.461 1.00 84.81 314 MET A CA 1
ATOM 2621 C C . MET A 1 314 ? 17.847 -1.937 -25.771 1.00 84.81 314 MET A C 1
ATOM 2623 O O . MET A 1 314 ? 18.691 -2.382 -25.002 1.00 84.81 314 MET A O 1
ATOM 2627 N N . GLN A 1 315 ? 16.731 -2.607 -26.073 1.00 79.25 315 GLN A N 1
ATOM 2628 C CA . GLN A 1 315 ? 16.388 -3.908 -25.493 1.00 79.25 315 GLN A CA 1
ATOM 2629 C C . GLN A 1 315 ? 17.418 -4.979 -25.834 1.00 79.25 315 GLN A C 1
ATOM 2631 O O . GLN A 1 315 ? 17.855 -5.702 -24.948 1.00 79.25 315 GLN A O 1
ATOM 2636 N N . ILE A 1 316 ? 17.860 -5.053 -27.092 1.00 77.25 316 ILE A N 1
ATOM 2637 C CA . ILE A 1 316 ? 18.878 -6.030 -27.480 1.00 77.25 316 ILE A CA 1
ATOM 2638 C C . ILE A 1 316 ? 20.165 -5.806 -26.668 1.00 77.25 316 ILE A C 1
ATOM 2640 O O . ILE A 1 316 ? 20.728 -6.767 -26.153 1.00 77.25 316 ILE A O 1
ATOM 2644 N N . PHE A 1 317 ? 20.595 -4.553 -26.488 1.00 76.12 317 PHE A N 1
ATOM 2645 C CA . PHE A 1 317 ? 21.814 -4.232 -25.736 1.00 76.12 317 PHE A CA 1
ATOM 2646 C C . PHE A 1 317 ? 21.687 -4.662 -24.274 1.00 76.12 317 PHE A C 1
ATOM 2648 O O . PHE A 1 317 ? 22.559 -5.331 -23.726 1.00 76.12 317 PHE A O 1
ATOM 2655 N N . LEU A 1 318 ? 20.570 -4.289 -23.649 1.00 74.88 318 LEU A N 1
ATOM 2656 C CA . LEU A 1 318 ? 20.316 -4.589 -22.248 1.00 74.88 318 LEU A CA 1
ATOM 2657 C C . LEU A 1 318 ? 20.200 -6.103 -21.996 1.00 74.88 318 LEU A C 1
ATOM 2659 O O . LEU A 1 318 ? 20.591 -6.562 -20.922 1.00 74.88 318 LEU A O 1
ATOM 2663 N N . ASN A 1 319 ? 19.720 -6.867 -22.982 1.00 70.12 319 ASN A N 1
ATOM 2664 C CA . ASN A 1 319 ? 19.631 -8.326 -22.919 1.00 70.12 319 ASN A CA 1
ATOM 2665 C C . ASN A 1 319 ? 20.998 -9.002 -23.138 1.00 70.12 319 ASN A C 1
ATOM 2667 O O . ASN A 1 319 ? 21.278 -10.025 -22.515 1.00 70.12 319 ASN A O 1
ATOM 2671 N N . GLN A 1 320 ? 21.875 -8.429 -23.974 1.00 69.00 320 GLN A N 1
ATOM 2672 C CA . GLN A 1 320 ? 23.250 -8.916 -24.176 1.00 69.00 320 GLN A CA 1
ATOM 2673 C C . GLN A 1 320 ? 24.128 -8.769 -22.931 1.00 69.00 320 GLN A C 1
ATOM 2675 O O . GLN A 1 320 ? 25.017 -9.586 -22.711 1.00 69.00 320 GLN A O 1
ATOM 2680 N N . GLU A 1 321 ? 23.879 -7.759 -22.095 1.00 63.50 321 GLU A N 1
ATOM 2681 C CA . GLU A 1 321 ? 24.570 -7.619 -20.808 1.00 63.50 321 GLU A CA 1
ATOM 2682 C C . GLU A 1 321 ? 24.151 -8.687 -19.772 1.00 63.50 321 GLU A C 1
ATOM 2684 O O . GLU A 1 321 ? 24.644 -8.653 -18.648 1.00 63.50 321 GLU A O 1
ATOM 2689 N N . HIS A 1 322 ? 23.258 -9.633 -20.120 1.00 55.44 322 HIS A N 1
ATOM 2690 C CA . HIS A 1 322 ? 22.807 -10.800 -19.333 1.00 55.44 322 HIS A CA 1
ATOM 2691 C C . HIS A 1 322 ? 22.261 -10.533 -17.916 1.00 55.44 322 HIS A C 1
ATOM 2693 O O . HIS A 1 322 ? 21.824 -11.460 -17.237 1.00 55.44 322 HIS A O 1
ATOM 2699 N N . ASN A 1 323 ? 22.238 -9.286 -17.455 1.00 60.81 323 ASN A N 1
ATOM 2700 C CA . ASN A 1 323 ? 22.021 -8.978 -16.046 1.00 60.81 323 ASN A CA 1
ATOM 2701 C C . ASN A 1 323 ? 20.571 -8.560 -15.753 1.00 60.81 323 ASN A C 1
ATOM 2703 O O . ASN A 1 323 ? 20.026 -8.854 -14.695 1.00 60.81 323 ASN A O 1
ATOM 2707 N N . ALA A 1 324 ? 19.887 -7.913 -16.694 1.00 60.19 324 ALA A N 1
ATOM 2708 C CA . ALA A 1 324 ? 18.644 -7.234 -16.343 1.00 60.19 324 ALA A CA 1
ATOM 2709 C C . ALA A 1 324 ? 17.353 -8.041 -16.578 1.00 60.19 324 ALA A C 1
ATOM 2711 O O . ALA A 1 324 ? 16.469 -7.972 -15.725 1.00 60.19 324 ALA A O 1
ATOM 2712 N N . ASP A 1 325 ? 17.280 -8.912 -17.592 1.00 69.69 325 ASP A N 1
ATOM 2713 C CA . ASP A 1 325 ? 16.241 -9.961 -17.639 1.00 69.69 325 ASP A CA 1
ATOM 2714 C C . ASP A 1 325 ? 16.332 -10.883 -16.412 1.00 69.69 325 ASP A C 1
ATOM 2716 O O . ASP A 1 325 ? 15.316 -11.283 -15.839 1.00 69.69 325 ASP A O 1
ATOM 2720 N N . PHE A 1 326 ? 17.558 -11.148 -15.950 1.00 77.56 326 PHE A N 1
ATOM 2721 C CA . PHE A 1 326 ? 17.818 -11.907 -14.734 1.00 77.56 326 PHE 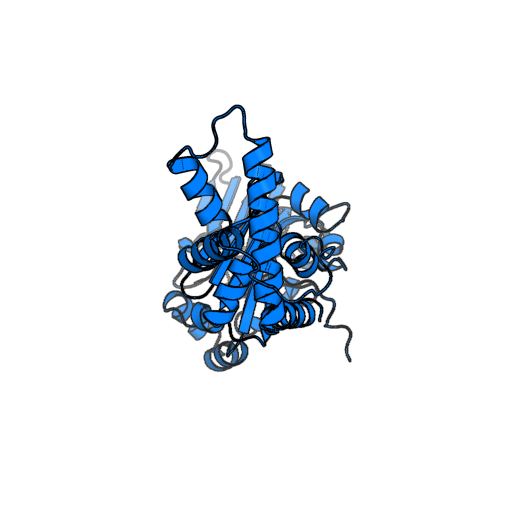A CA 1
ATOM 2722 C C . PHE A 1 326 ? 17.337 -11.164 -13.479 1.00 77.56 326 PHE A C 1
ATOM 2724 O O . PHE A 1 326 ? 16.594 -11.750 -12.695 1.00 77.56 326 PHE A O 1
ATOM 2731 N N . ILE A 1 327 ? 17.657 -9.872 -13.310 1.00 83.19 327 ILE A N 1
ATOM 2732 C CA . ILE A 1 327 ? 17.149 -9.046 -12.195 1.00 83.19 327 ILE A CA 1
ATOM 2733 C C . ILE A 1 327 ? 15.615 -9.008 -12.183 1.00 83.19 327 ILE A C 1
ATOM 2735 O O . ILE A 1 327 ? 15.005 -9.229 -11.136 1.00 83.19 327 ILE A O 1
ATOM 2739 N N . LEU A 1 328 ? 14.966 -8.763 -13.327 1.00 86.38 328 LEU A N 1
ATOM 2740 C CA . LEU A 1 328 ? 13.502 -8.754 -13.399 1.00 86.38 328 LEU A CA 1
ATOM 2741 C C . LEU A 1 328 ? 12.914 -10.129 -13.079 1.00 86.38 328 LEU A C 1
ATOM 2743 O O . LEU A 1 328 ? 11.914 -10.200 -12.369 1.00 86.38 328 LEU A O 1
ATOM 2747 N N . SER A 1 329 ? 13.527 -11.216 -13.558 1.00 85.75 329 SER A N 1
ATOM 2748 C CA . SER A 1 329 ? 13.114 -12.581 -13.212 1.00 85.75 329 SER A CA 1
ATOM 2749 C C . SER A 1 329 ? 13.237 -12.844 -11.712 1.00 85.75 329 SER A C 1
ATOM 2751 O O . SER A 1 329 ? 12.276 -13.301 -11.103 1.00 85.75 329 SER A O 1
ATOM 2753 N N . GLN A 1 330 ? 14.359 -12.471 -11.088 1.00 88.38 330 GLN A N 1
ATOM 2754 C CA . GLN A 1 330 ? 14.541 -12.612 -9.642 1.00 88.38 330 GLN A CA 1
ATOM 2755 C C . GLN A 1 330 ? 13.486 -11.839 -8.849 1.00 88.38 330 GLN A C 1
ATOM 2757 O O . GLN A 1 330 ? 12.966 -12.339 -7.852 1.00 88.38 330 GLN A O 1
ATOM 2762 N N . ILE A 1 331 ? 13.162 -10.616 -9.279 1.00 91.94 331 ILE A N 1
ATOM 2763 C CA . ILE A 1 331 ? 12.111 -9.817 -8.646 1.00 91.94 331 ILE A CA 1
ATOM 2764 C C . ILE A 1 331 ? 10.751 -10.504 -8.817 1.00 91.94 331 ILE A C 1
ATOM 2766 O O . ILE A 1 331 ? 10.015 -10.630 -7.839 1.00 91.94 331 ILE A O 1
ATOM 2770 N N . ARG A 1 332 ? 10.423 -10.997 -10.021 1.00 91.38 332 ARG A N 1
ATOM 2771 C CA . ARG A 1 332 ? 9.174 -11.738 -10.268 1.00 91.38 332 ARG A CA 1
ATOM 2772 C C . ARG A 1 332 ? 9.058 -12.950 -9.352 1.00 91.38 332 ARG A C 1
ATOM 2774 O O . ARG A 1 332 ? 8.016 -13.114 -8.723 1.00 91.38 332 ARG A O 1
ATOM 2781 N N . ASP A 1 333 ? 10.116 -13.746 -9.228 1.00 90.75 333 ASP A N 1
ATOM 2782 C CA . ASP A 1 333 ? 10.126 -14.937 -8.376 1.00 90.75 333 ASP A CA 1
ATOM 2783 C C . ASP A 1 333 ? 9.900 -14.580 -6.901 1.00 90.75 333 ASP A C 1
ATOM 2785 O O . ASP A 1 333 ? 9.112 -15.234 -6.219 1.00 90.75 333 ASP A O 1
ATOM 2789 N N . LYS A 1 334 ? 10.511 -13.487 -6.426 1.00 91.62 334 LYS A N 1
ATOM 2790 C CA . LYS A 1 334 ? 10.340 -12.977 -5.055 1.00 91.62 334 LYS A CA 1
ATOM 2791 C C . LYS A 1 334 ? 8.966 -12.368 -4.770 1.00 91.62 334 LYS A C 1
ATOM 2793 O O . LYS A 1 334 ? 8.558 -12.322 -3.619 1.00 91.62 334 LYS A O 1
ATOM 2798 N N . ILE A 1 335 ? 8.268 -11.835 -5.773 1.00 90.62 335 ILE A N 1
ATOM 2799 C CA . ILE A 1 335 ? 6.900 -11.310 -5.596 1.00 90.62 335 ILE A CA 1
ATOM 2800 C C . ILE A 1 335 ? 5.872 -12.441 -5.727 1.00 90.62 335 ILE A C 1
ATOM 2802 O O . ILE A 1 335 ? 4.797 -12.382 -5.118 1.00 90.62 335 ILE A O 1
ATOM 2806 N N . LYS A 1 336 ? 6.179 -13.459 -6.537 1.00 87.12 336 LYS A N 1
ATOM 2807 C CA . LYS A 1 336 ? 5.312 -14.609 -6.799 1.00 87.12 336 LYS A CA 1
ATOM 2808 C C . LYS A 1 336 ? 5.153 -15.504 -5.571 1.00 87.12 336 LYS A C 1
ATOM 2810 O O . LYS A 1 336 ? 4.012 -15.842 -5.260 1.00 87.12 336 LYS A O 1
ATOM 2815 N N . ASN A 1 337 ? 6.270 -15.858 -4.936 1.00 64.56 337 ASN A N 1
ATOM 2816 C CA . ASN A 1 337 ? 6.344 -16.587 -3.664 1.00 64.56 337 ASN A CA 1
ATOM 2817 C C . ASN A 1 337 ? 6.224 -15.579 -2.544 1.00 64.56 337 ASN A C 1
ATOM 2819 O O . ASN A 1 337 ? 5.269 -15.637 -1.752 1.00 64.56 337 ASN A O 1
#

Foldseek 3Di:
DDPPLQWWFFQKFKKKFFLVFKAPADPVAWDFDADPVPRHTQKIKGFCVVVCLLVLFGWIWIHGVVVRMIMIMGGLLLLQLCSLVGDAPVCVLVSQVSVVVSVRIGGNSVRCQVGMFTFKTKTKDKFQAQQDPVLVLLLQLQQLPCVQWPKDDDPFWIKIWGPDPDPLPIWMKIKGQVLVVCPDPSNVSSLVVSVNNVVVSVSSVNIIMIIIIRRGFVSQCVQLVFPGGRNCRNRPGSDLSSLVVLCVRRVRPPPQPQDADDCPDPVSVVLVVLCVVVSSRLVVSLVVCVVVCVDPPVCVVVSVVVSVVSSSSSVNVVVVVVVSVVSSVVVSVRSSD

Solvent-accessible surface area (backbone atoms only — not comparable to full-atom values): 18280 Å² total; per-residue (Å²): 135,73,88,66,64,62,64,54,32,23,45,31,44,26,35,37,30,55,32,84,41,51,45,76,67,36,70,93,70,33,51,75,42,64,36,89,89,78,72,46,70,44,31,42,38,35,52,24,88,82,40,46,90,81,39,57,52,60,42,36,40,39,35,29,57,84,79,44,32,21,39,44,35,38,32,24,63,55,43,45,63,52,30,90,70,33,32,30,74,84,36,46,65,54,36,55,53,41,51,35,72,66,70,49,33,42,65,44,59,68,60,41,55,75,58,24,33,44,39,28,42,28,40,40,47,78,31,94,40,69,73,42,73,66,58,55,50,45,58,61,55,43,40,54,38,54,84,50,35,45,73,50,79,52,98,58,34,37,36,40,33,38,68,53,88,54,70,86,72,46,48,46,45,37,39,31,29,39,36,64,57,62,68,35,75,83,38,49,66,45,34,61,73,34,79,34,43,67,62,52,54,60,68,28,56,51,18,23,32,40,37,35,73,33,79,36,46,71,48,42,23,64,67,55,73,38,96,55,42,33,48,68,55,61,46,67,37,81,65,61,49,68,50,53,52,48,44,67,40,52,60,41,86,73,82,71,70,95,55,81,84,70,74,83,46,72,67,51,47,51,52,50,52,51,40,58,75,46,70,46,37,69,61,58,51,54,45,52,46,54,75,72,50,76,56,53,91,91,35,57,69,54,53,53,53,51,52,49,51,52,50,52,55,50,50,39,52,49,53,71,67,62,52,49,68,50,51,53,48,54,51,49,54,52,62,66,84